Protein AF-A0A8T3E562-F1 (afdb_monomer_lite)

Organism: NCBI:txid1534307

pLDDT: mean 74.28, std 23.09, range [23.73, 96.94]

Secondary structure (DSSP, 8-state):
-B-TTSPBPP---SS-S-----SPPTT-EEEE--EEEETTEEEEEPPPEEEEPPPPPPPPPPPPP-----------------------SS-S------PPTT-EEEE--EEEE--SSSSPEEEEEPPPEEEE-------------------------------------HHHHHHHHHHHHHHHHHHHHHHHHHHH-

Sequence (197 aa):
MEDKNGRFVLVYRGPCHTHKVQRLTESTSYSFRIQALNEAGEGPLSDVYTFTTPRSPPAALKAPRIERLDEHTCESMMGNSEFKQIYRGSATSHQVSGLQPNSEYRFRVCAVRHCQTPPDLTGPYSATATLSSQRVSEATAAATATGGGALSGAGPKGAEPGWASRGLSDEMCATLIIILFAVLSILIAFVIHYFVM

Radius of gyration: 36.79 Å; chains: 1; bounding box: 79×53×104 Å

Foldseek 3Di:
DQDPVRDDDDPDDDDDPDDDDDPDDAQDKDKDWDWDADPVGIHDIDDIDIDHHHDDADEEDAEQDDDDDDDDDDDDDDDDPDDDDPDDDDDSDDDDPDDHAQDKDKDKDWDWADDPDDDIRTYDIHDIDIDGRDDPDDPDDDDDDDDDDDDDDDDDDDDDDDDDPDDPPPVNVVVVVVVVVVVVVVVVVVVVVVVVD

Structure (mmCIF, N/CA/C/O backbone):
data_AF-A0A8T3E562-F1
#
_entry.id   AF-A0A8T3E562-F1
#
loop_
_atom_site.group_PDB
_atom_site.id
_atom_site.type_symbol
_atom_site.label_atom_id
_atom_site.label_alt_id
_atom_site.label_comp_id
_atom_site.label_asym_id
_atom_site.label_entity_id
_atom_site.label_seq_id
_atom_site.pdbx_PDB_ins_code
_atom_site.Cartn_x
_atom_site.Cartn_y
_atom_site.Cartn_z
_atom_site.occupancy
_atom_site.B_iso_or_equiv
_atom_site.auth_seq_id
_atom_site.auth_comp_id
_atom_site.auth_asym_id
_atom_site.auth_atom_id
_atom_site.pdbx_PDB_model_num
ATOM 1 N N . MET A 1 1 ? 12.042 -4.478 -23.510 1.00 90.31 1 MET A N 1
ATOM 2 C CA . MET A 1 1 ? 11.328 -5.192 -22.435 1.00 90.31 1 MET A CA 1
ATOM 3 C C . MET A 1 1 ? 10.747 -6.449 -23.028 1.00 90.31 1 MET A C 1
ATOM 5 O O . MET A 1 1 ? 10.223 -6.373 -24.129 1.00 90.31 1 MET A O 1
ATOM 9 N N . GLU A 1 2 ? 10.909 -7.585 -22.375 1.00 92.25 2 GLU A N 1
ATOM 10 C CA . GLU A 1 2 ? 10.376 -8.854 -22.870 1.00 92.25 2 GLU A CA 1
ATOM 11 C C . GLU A 1 2 ? 8.843 -8.892 -22.765 1.00 92.25 2 GLU A C 1
ATOM 13 O O . GLU A 1 2 ? 8.269 -8.487 -21.750 1.00 92.25 2 GLU A O 1
ATOM 18 N N . ASP A 1 3 ? 8.182 -9.310 -23.842 1.00 89.44 3 ASP A N 1
ATOM 19 C CA . ASP A 1 3 ? 6.744 -9.545 -23.890 1.00 89.44 3 ASP A CA 1
ATOM 20 C C . ASP A 1 3 ? 6.396 -10.992 -23.499 1.00 89.44 3 ASP A C 1
ATOM 22 O O . ASP A 1 3 ? 7.254 -11.828 -23.225 1.00 89.44 3 ASP A O 1
ATOM 26 N N . LYS A 1 4 ? 5.100 -11.314 -23.484 1.00 85.12 4 LYS A N 1
ATOM 27 C CA . LYS A 1 4 ? 4.604 -12.652 -23.117 1.00 85.12 4 LYS A CA 1
ATOM 28 C C . LYS A 1 4 ? 5.058 -13.763 -24.074 1.00 85.12 4 LYS A C 1
ATOM 30 O O . LYS A 1 4 ? 4.936 -14.934 -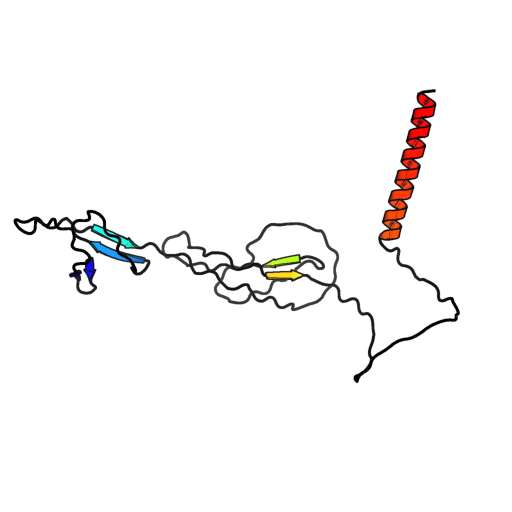23.731 1.00 85.12 4 LYS A O 1
ATOM 35 N N . ASN A 1 5 ? 5.542 -13.400 -25.258 1.00 88.88 5 ASN A N 1
ATOM 36 C CA . ASN A 1 5 ? 5.969 -14.318 -26.307 1.00 88.88 5 ASN A CA 1
ATOM 37 C C . ASN A 1 5 ? 7.500 -14.485 -26.315 1.00 88.88 5 ASN A C 1
ATOM 39 O O . ASN A 1 5 ? 8.042 -15.048 -27.268 1.00 88.88 5 ASN A O 1
ATOM 43 N N . GLY A 1 6 ? 8.197 -13.955 -25.303 1.00 86.69 6 GLY A N 1
ATOM 44 C CA . GLY A 1 6 ? 9.656 -13.970 -25.207 1.00 86.69 6 GLY A CA 1
ATOM 45 C C . GLY A 1 6 ? 10.349 -12.992 -26.160 1.00 86.69 6 GLY A C 1
ATOM 46 O O . GLY A 1 6 ? 11.552 -13.093 -26.405 1.00 86.69 6 GLY A O 1
ATOM 47 N N . ARG A 1 7 ? 9.608 -12.050 -26.760 1.00 92.81 7 ARG A N 1
ATOM 48 C CA . ARG A 1 7 ? 10.165 -11.061 -27.689 1.00 92.81 7 ARG A CA 1
ATOM 49 C C . ARG A 1 7 ? 10.469 -9.767 -26.954 1.00 92.81 7 ARG A C 1
ATOM 51 O O . ARG A 1 7 ? 9.642 -9.226 -26.228 1.00 92.81 7 ARG A O 1
ATOM 58 N N . PHE A 1 8 ? 11.649 -9.208 -27.195 1.00 93.94 8 PHE A N 1
ATOM 59 C CA . PHE A 1 8 ? 11.997 -7.895 -26.663 1.00 93.94 8 PHE A CA 1
ATOM 60 C C 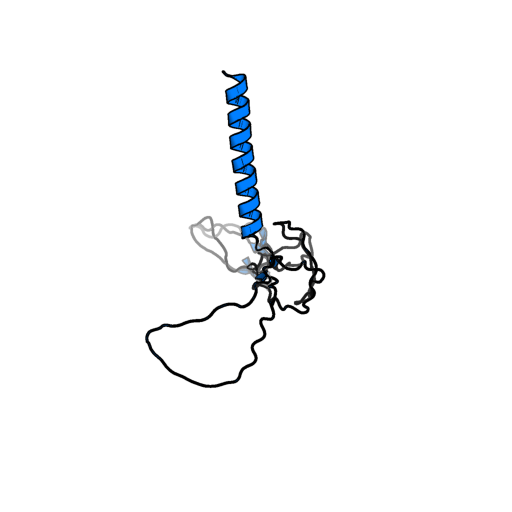. PHE A 1 8 ? 11.360 -6.781 -27.496 1.00 93.94 8 PHE A C 1
ATOM 62 O O . PHE A 1 8 ? 11.728 -6.576 -28.650 1.00 93.94 8 PHE A O 1
ATOM 69 N N . VAL A 1 9 ? 10.463 -6.014 -26.878 1.00 93.62 9 VAL A N 1
ATOM 70 C CA . VAL A 1 9 ? 9.869 -4.803 -27.455 1.00 93.62 9 VAL A CA 1
ATOM 71 C C . VAL A 1 9 ? 10.636 -3.544 -27.041 1.00 93.62 9 VAL A C 1
ATOM 73 O O . VAL A 1 9 ? 11.141 -3.442 -25.913 1.00 93.62 9 VAL A O 1
ATOM 76 N N . LEU A 1 10 ? 10.728 -2.575 -27.955 1.00 93.25 10 LEU A N 1
ATOM 77 C CA . LEU A 1 10 ? 11.325 -1.263 -27.701 1.00 93.25 10 LEU A CA 1
ATOM 78 C C . LEU A 1 10 ? 10.378 -0.431 -26.831 1.00 93.25 10 LEU A C 1
ATOM 80 O O . LEU A 1 10 ? 9.239 -0.184 -27.214 1.00 93.25 10 LEU A O 1
ATOM 84 N N . VAL A 1 11 ? 10.854 0.004 -25.664 1.00 94.00 11 VAL A N 1
ATOM 85 C CA . VAL A 1 11 ? 10.050 0.809 -24.721 1.00 94.00 11 VAL A CA 1
ATOM 86 C C . VAL A 1 11 ? 10.440 2.284 -24.758 1.00 94.00 11 VAL A C 1
ATOM 88 O O . VAL A 1 11 ? 9.610 3.150 -24.505 1.00 94.00 11 VAL A O 1
ATOM 91 N N . TYR A 1 12 ? 11.692 2.582 -25.098 1.00 94.94 12 TYR A N 1
ATOM 92 C CA . TYR A 1 12 ? 12.202 3.943 -25.161 1.00 94.94 12 TYR A CA 1
ATOM 93 C C . TYR A 1 12 ? 13.366 4.039 -26.148 1.00 94.94 12 TYR A C 1
ATOM 95 O O . TYR A 1 12 ? 14.215 3.149 -26.192 1.00 94.94 12 TYR A O 1
ATOM 103 N N . ARG A 1 13 ? 13.406 5.135 -26.914 1.00 93.44 13 ARG A N 1
ATOM 104 C CA . ARG A 1 13 ? 14.520 5.528 -27.783 1.00 93.44 13 ARG A CA 1
ATOM 105 C C . ARG A 1 13 ? 14.656 7.044 -27.722 1.00 93.44 13 ARG A C 1
ATOM 107 O O . ARG A 1 13 ? 13.693 7.755 -27.997 1.00 93.44 13 ARG A O 1
ATOM 114 N N . GLY A 1 14 ? 15.832 7.530 -27.350 1.00 93.12 14 GLY A N 1
ATOM 115 C CA . GLY A 1 14 ? 16.101 8.958 -27.223 1.00 93.12 14 GLY A CA 1
ATOM 116 C C . GLY A 1 14 ? 17.423 9.235 -26.506 1.00 93.12 14 GLY A C 1
ATOM 117 O O . GLY A 1 14 ? 18.077 8.294 -26.059 1.00 93.12 14 GLY A O 1
ATOM 118 N N . PRO A 1 15 ? 17.810 10.513 -26.371 1.00 92.44 15 PRO A N 1
ATOM 119 C CA . PRO A 1 15 ? 19.113 10.916 -25.838 1.00 92.44 15 PRO A CA 1
ATOM 120 C C . PRO A 1 15 ? 19.222 10.806 -24.307 1.00 92.44 15 PRO A C 1
ATOM 122 O O . PRO A 1 15 ? 20.316 10.898 -23.758 1.00 92.44 15 PRO A O 1
ATOM 125 N N . CYS A 1 16 ? 18.105 10.645 -23.588 1.00 92.44 16 CYS A N 1
ATOM 126 C CA . CYS A 1 16 ? 18.136 10.542 -22.129 1.00 92.44 16 CYS A CA 1
ATOM 127 C C . CYS A 1 16 ? 18.742 9.212 -21.664 1.00 92.44 16 CYS A C 1
ATOM 129 O O . CYS A 1 16 ? 18.326 8.144 -22.108 1.00 92.44 16 CYS A O 1
ATOM 131 N N . HIS A 1 17 ? 19.631 9.291 -20.675 1.00 91.19 17 HIS A N 1
ATOM 132 C CA . HIS A 1 17 ? 20.266 8.141 -20.020 1.00 91.19 17 HIS A CA 1
ATOM 133 C C . HIS A 1 17 ? 19.361 7.448 -18.987 1.00 91.19 17 HIS A C 1
ATOM 135 O O . HIS A 1 17 ? 19.690 6.376 -18.488 1.00 91.19 17 HIS A O 1
ATOM 141 N N . THR A 1 18 ? 18.206 8.046 -18.682 1.00 93.31 18 THR A N 1
ATOM 142 C CA . THR A 1 18 ? 17.237 7.535 -17.711 1.00 93.31 18 THR A CA 1
ATOM 143 C C . THR A 1 18 ? 15.842 7.567 -18.317 1.00 93.31 18 THR A C 1
ATOM 145 O O . THR A 1 18 ? 15.424 8.578 -18.884 1.00 93.31 18 THR A O 1
ATOM 148 N N . HIS A 1 19 ? 15.094 6.476 -18.154 1.00 93.56 19 HIS A N 1
ATOM 149 C CA . HIS A 1 19 ? 13.701 6.379 -18.576 1.00 93.56 19 HIS A CA 1
ATOM 150 C C . HIS A 1 19 ? 12.865 5.644 -17.522 1.00 93.56 19 HIS A C 1
ATOM 152 O O . HIS A 1 19 ? 13.249 4.579 -17.043 1.00 93.56 19 HIS A O 1
ATOM 158 N N . LYS A 1 20 ? 11.700 6.204 -17.171 1.00 94.44 20 LYS A N 1
ATOM 159 C CA . LYS A 1 20 ? 10.780 5.621 -16.186 1.00 94.44 20 LYS A CA 1
ATOM 160 C C . LYS A 1 20 ? 9.638 4.891 -16.888 1.00 94.44 20 LYS A C 1
ATOM 162 O O . LYS A 1 20 ? 8.708 5.525 -17.381 1.00 94.44 20 LYS A O 1
ATOM 167 N N . VAL A 1 21 ? 9.669 3.562 -16.846 1.00 92.44 21 VAL A N 1
ATOM 168 C CA . VAL A 1 21 ? 8.558 2.719 -17.306 1.00 92.44 21 VAL A CA 1
ATOM 169 C C . VAL A 1 21 ? 7.458 2.707 -16.240 1.00 92.44 21 VAL A C 1
ATOM 171 O O . VAL A 1 21 ? 7.727 2.498 -15.058 1.00 92.44 21 VAL A O 1
ATOM 174 N N . GLN A 1 22 ? 6.214 2.969 -16.639 1.00 92.00 22 GLN A N 1
ATOM 175 C CA . GLN A 1 22 ? 5.051 3.030 -15.747 1.00 92.00 22 GLN A CA 1
ATOM 176 C C . GLN A 1 22 ? 3.992 2.004 -16.157 1.00 92.00 22 GLN A C 1
ATOM 178 O O . GLN A 1 22 ? 4.094 1.389 -17.216 1.00 92.00 22 GLN A O 1
ATOM 183 N N . ARG A 1 23 ? 2.942 1.863 -15.333 1.00 89.44 23 ARG A N 1
ATOM 184 C CA . ARG A 1 23 ? 1.810 0.941 -15.565 1.00 89.44 23 ARG A CA 1
ATOM 185 C C . ARG A 1 23 ? 2.239 -0.527 -15.684 1.00 89.44 23 ARG A C 1
ATOM 187 O O . ARG A 1 23 ? 1.633 -1.305 -16.412 1.00 89.44 23 ARG A O 1
ATOM 194 N N . LEU A 1 24 ? 3.295 -0.890 -14.964 1.00 91.00 24 LEU A N 1
ATOM 195 C CA . LEU A 1 24 ? 3.700 -2.277 -14.797 1.00 91.00 24 LEU A CA 1
ATOM 196 C C . LEU A 1 24 ? 2.729 -2.985 -13.849 1.00 91.00 24 LEU A C 1
ATOM 198 O O . LEU A 1 24 ? 2.181 -2.375 -12.931 1.00 91.00 24 LEU A O 1
ATOM 202 N N . THR A 1 25 ? 2.522 -4.275 -14.078 1.00 89.75 25 THR A N 1
ATOM 203 C CA . THR A 1 25 ? 1.722 -5.121 -13.190 1.00 89.75 25 THR A CA 1
ATOM 204 C C . THR A 1 25 ? 2.532 -5.418 -11.933 1.00 89.75 25 THR A C 1
ATOM 206 O O . THR A 1 25 ? 3.744 -5.618 -12.016 1.00 89.75 25 THR A O 1
ATOM 209 N N . GLU A 1 26 ? 1.890 -5.409 -10.765 1.00 89.38 26 GLU A N 1
ATOM 210 C CA . GLU A 1 26 ? 2.538 -5.779 -9.502 1.00 89.38 26 GLU A CA 1
ATOM 211 C C . GLU A 1 26 ? 2.972 -7.252 -9.501 1.00 89.38 26 GLU A C 1
ATOM 213 O O . GLU A 1 26 ? 2.423 -8.071 -10.240 1.00 89.38 26 GLU A O 1
ATOM 218 N N . SER A 1 27 ? 3.956 -7.606 -8.669 1.00 87.12 27 SER A N 1
ATOM 219 C CA . SER A 1 27 ? 4.426 -8.991 -8.513 1.00 87.12 27 SER A CA 1
ATOM 220 C C . SER A 1 27 ? 4.803 -9.688 -9.832 1.00 87.12 27 SER A C 1
ATOM 222 O O . SER A 1 27 ? 4.639 -10.903 -9.954 1.00 87.12 27 SER A O 1
ATOM 224 N N . THR A 1 28 ? 5.279 -8.931 -10.821 1.00 89.50 28 THR A N 1
ATOM 225 C CA . THR A 1 28 ? 5.583 -9.429 -12.167 1.00 89.50 28 THR A CA 1
ATOM 226 C C . THR A 1 28 ? 7.051 -9.175 -12.483 1.00 89.50 28 THR A C 1
ATOM 228 O O . THR A 1 28 ? 7.559 -8.071 -12.278 1.00 89.50 28 THR A O 1
ATOM 231 N N . SER A 1 29 ? 7.740 -10.210 -12.961 1.00 91.94 29 SER A N 1
ATOM 232 C CA . SER A 1 29 ? 9.125 -10.111 -13.419 1.00 91.94 29 SER A CA 1
ATOM 233 C C . SER A 1 29 ? 9.179 -9.582 -14.845 1.00 91.94 29 SER A C 1
ATOM 235 O O . SER A 1 29 ? 8.443 -10.043 -15.714 1.00 91.94 29 SER A O 1
ATOM 237 N N . TYR A 1 30 ? 10.064 -8.621 -15.074 1.00 94.06 30 TYR A N 1
ATOM 238 C CA . TYR A 1 30 ? 10.270 -7.976 -16.359 1.00 94.06 30 TYR A CA 1
ATOM 239 C C . TYR A 1 30 ? 11.747 -7.963 -16.709 1.00 94.06 30 TYR A C 1
ATOM 241 O O . TYR A 1 30 ? 12.579 -7.550 -15.900 1.00 94.06 30 TYR A O 1
ATOM 249 N N . SER A 1 31 ? 12.047 -8.366 -17.936 1.00 95.38 31 SER A N 1
ATOM 250 C CA . SER A 1 31 ? 13.410 -8.477 -18.435 1.00 95.38 31 SER A CA 1
ATOM 251 C C . SER A 1 31 ? 13.724 -7.351 -19.417 1.00 95.38 31 SER A C 1
ATOM 253 O O . SER A 1 31 ? 12.942 -7.018 -20.320 1.00 95.38 31 SER A O 1
ATOM 255 N N . PHE A 1 32 ? 14.878 -6.725 -19.218 1.00 95.50 32 PHE A N 1
ATOM 256 C CA . PHE A 1 32 ? 15.332 -5.544 -19.937 1.00 95.50 32 PHE A CA 1
ATOM 257 C C . PHE A 1 32 ? 16.730 -5.766 -20.489 1.00 95.50 32 PHE A C 1
ATOM 259 O O . PHE A 1 32 ? 17.569 -6.411 -19.875 1.00 95.50 32 PHE A O 1
ATOM 266 N N . ARG A 1 33 ? 16.969 -5.169 -21.650 1.00 95.25 33 ARG A N 1
ATOM 267 C CA . ARG A 1 33 ? 18.279 -5.036 -22.275 1.00 95.25 33 ARG A CA 1
ATOM 268 C C . ARG A 1 33 ? 18.354 -3.646 -22.885 1.00 95.25 33 ARG A C 1
ATOM 270 O O . ARG A 1 33 ? 17.320 -3.110 -23.303 1.00 95.25 33 ARG A O 1
ATOM 277 N N . ILE A 1 34 ? 19.543 -3.071 -22.905 1.00 94.81 34 ILE A N 1
ATOM 278 C CA . ILE A 1 34 ? 19.801 -1.715 -23.385 1.00 94.81 34 ILE A CA 1
ATOM 279 C C . I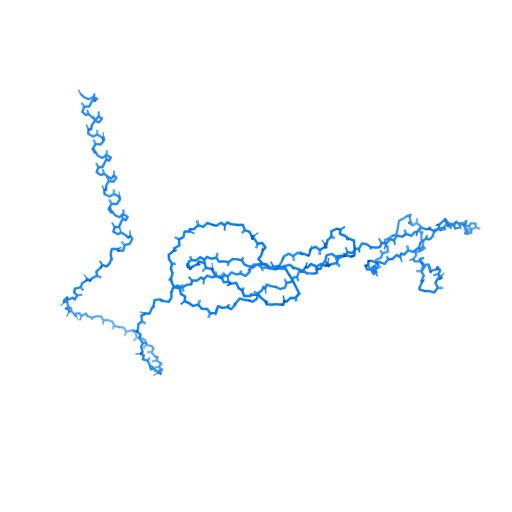LE A 1 34 ? 20.836 -1.804 -24.504 1.00 94.81 34 ILE A C 1
ATOM 281 O O . ILE A 1 34 ? 21.680 -2.693 -24.514 1.00 94.81 34 ILE A O 1
ATOM 285 N N . GLN A 1 35 ? 20.748 -0.896 -25.463 1.00 94.12 35 GLN A N 1
ATOM 286 C CA . GLN A 1 35 ? 21.676 -0.780 -26.577 1.00 94.12 35 GLN A CA 1
ATOM 287 C C . GLN A 1 35 ? 21.990 0.695 -26.777 1.00 94.12 35 GLN A C 1
ATOM 289 O O . GLN A 1 35 ? 21.085 1.531 -26.736 1.00 94.12 35 GLN A O 1
ATOM 294 N N . ALA A 1 36 ? 23.267 1.012 -26.974 1.00 94.50 36 ALA A N 1
ATOM 295 C CA . ALA A 1 36 ? 23.688 2.359 -27.330 1.00 94.50 36 ALA A CA 1
ATOM 296 C C . ALA A 1 36 ? 23.443 2.610 -28.825 1.00 94.50 36 ALA A C 1
ATOM 298 O O . ALA A 1 36 ? 23.627 1.713 -29.645 1.00 94.50 36 ALA A O 1
ATOM 299 N N . LEU A 1 37 ? 23.058 3.833 -29.177 1.00 92.69 37 LEU A N 1
ATOM 300 C CA . LEU A 1 37 ? 22.879 4.273 -30.558 1.00 92.69 37 LEU A CA 1
ATOM 301 C C . LEU A 1 37 ? 23.704 5.540 -30.783 1.00 92.69 37 LEU A C 1
ATOM 303 O O . LEU A 1 37 ? 23.580 6.489 -30.008 1.00 92.69 37 LEU A O 1
ATOM 307 N N . ASN A 1 38 ? 24.505 5.567 -31.844 1.00 92.81 38 ASN A N 1
ATOM 308 C CA . ASN A 1 38 ? 25.218 6.757 -32.307 1.00 92.81 38 ASN A CA 1
ATOM 309 C C . ASN A 1 38 ? 24.964 6.988 -33.810 1.00 92.81 38 ASN A C 1
ATOM 311 O O . ASN A 1 38 ? 24.203 6.256 -34.440 1.00 92.81 38 ASN A O 1
ATOM 315 N N . GLU A 1 39 ? 25.588 8.015 -34.394 1.00 92.56 39 GLU A N 1
ATOM 316 C CA . GLU A 1 39 ? 25.455 8.315 -35.831 1.00 92.56 39 GLU A CA 1
ATOM 317 C C . GLU A 1 39 ? 25.993 7.194 -36.734 1.00 92.56 39 GLU A C 1
ATOM 319 O O . GLU A 1 39 ? 25.532 7.037 -37.861 1.00 92.56 39 GLU A O 1
ATOM 324 N N . ALA A 1 40 ? 26.934 6.388 -36.232 1.00 91.81 40 ALA A N 1
ATOM 325 C CA . ALA A 1 40 ? 27.494 5.247 -36.951 1.00 91.81 40 ALA A CA 1
ATOM 326 C C . ALA A 1 40 ? 26.593 3.997 -36.903 1.00 91.81 40 ALA A C 1
ATOM 328 O O . ALA A 1 40 ? 26.838 3.045 -37.643 1.00 91.81 40 ALA A O 1
ATOM 329 N N . GLY A 1 41 ? 25.555 3.988 -36.059 1.00 91.94 41 GLY A N 1
ATOM 330 C CA . GLY A 1 41 ? 24.582 2.907 -35.960 1.00 91.94 41 GLY A CA 1
ATOM 331 C C . GLY A 1 41 ? 24.326 2.437 -34.530 1.00 91.94 41 GLY A C 1
ATOM 332 O O . GLY A 1 41 ? 24.471 3.174 -33.553 1.00 91.94 41 GLY A O 1
ATOM 333 N N . GLU A 1 42 ? 23.877 1.190 -34.413 1.00 94.69 42 GLU A N 1
ATOM 334 C CA . GLU A 1 42 ? 23.529 0.583 -33.132 1.00 94.69 42 GLU A CA 1
ATOM 335 C C . GLU A 1 42 ? 24.709 -0.237 -32.582 1.00 94.69 42 GLU A C 1
ATOM 337 O O . GLU A 1 42 ? 25.311 -1.040 -33.292 1.00 94.69 42 GLU A O 1
ATOM 342 N N . GLY A 1 43 ? 25.046 -0.035 -31.308 1.00 94.94 43 GLY A N 1
ATOM 343 C CA . GLY A 1 43 ? 26.070 -0.805 -30.603 1.00 94.94 43 GLY A CA 1
ATOM 344 C C . GLY A 1 43 ? 25.591 -2.206 -30.198 1.00 94.94 43 GLY A C 1
ATOM 345 O O . GLY A 1 43 ? 24.468 -2.598 -30.510 1.00 94.94 43 GLY A O 1
ATOM 346 N N . PRO A 1 44 ? 26.408 -2.983 -29.472 1.00 95.50 44 PRO A N 1
ATOM 347 C CA . PRO A 1 44 ? 25.973 -4.264 -28.926 1.00 95.50 44 PRO A CA 1
ATOM 348 C C . PRO A 1 44 ? 24.873 -4.090 -27.865 1.00 95.50 44 PRO A C 1
ATOM 350 O O . PRO A 1 44 ? 24.778 -3.058 -27.194 1.00 95.50 44 PRO A O 1
ATOM 353 N N . LEU A 1 45 ? 24.045 -5.125 -27.710 1.00 94.75 45 LEU A N 1
ATOM 354 C CA . LEU A 1 45 ? 23.076 -5.220 -26.618 1.00 94.75 45 LEU A CA 1
ATOM 355 C C . LEU A 1 45 ? 23.789 -5.542 -25.301 1.00 94.75 45 LEU A C 1
ATOM 357 O O . LEU A 1 45 ? 24.739 -6.321 -25.280 1.00 94.75 45 LEU A O 1
ATOM 361 N N . SER A 1 46 ? 23.289 -4.978 -24.206 1.00 96.12 46 SER A N 1
ATOM 362 C CA . SER A 1 46 ? 23.678 -5.365 -22.852 1.00 96.12 46 SER A CA 1
ATOM 363 C C . SER A 1 46 ? 23.191 -6.773 -22.506 1.00 96.12 46 SER A C 1
ATOM 365 O O . SER A 1 46 ? 22.277 -7.307 -23.145 1.00 96.12 46 SER A O 1
ATOM 367 N N . ASP A 1 47 ? 23.700 -7.298 -21.392 1.00 96.12 47 ASP A N 1
ATOM 368 C CA . ASP A 1 47 ? 23.097 -8.444 -20.717 1.00 96.12 47 ASP A CA 1
ATOM 369 C C . ASP A 1 47 ? 21.631 -8.178 -20.350 1.00 96.12 47 ASP A C 1
ATOM 371 O O . ASP A 1 47 ? 21.172 -7.029 -20.248 1.00 96.12 47 ASP A O 1
ATOM 375 N N . VAL A 1 48 ? 20.886 -9.270 -20.168 1.00 95.94 48 VAL A N 1
ATOM 376 C CA . VAL A 1 48 ? 19.483 -9.222 -19.763 1.00 95.94 48 VAL A CA 1
ATOM 377 C C . VAL A 1 48 ? 19.402 -9.038 -18.252 1.00 95.94 48 VAL A C 1
ATOM 379 O O . VAL A 1 48 ? 19.805 -9.906 -17.481 1.00 95.94 48 VAL A O 1
ATOM 382 N N . TYR A 1 49 ? 18.808 -7.927 -17.831 1.00 95.44 49 TYR A N 1
ATOM 383 C CA . TYR A 1 49 ? 18.512 -7.643 -16.434 1.00 95.44 49 TYR A CA 1
ATOM 384 C C . TYR A 1 49 ? 17.037 -7.887 -16.150 1.00 95.44 49 TYR A C 1
ATOM 386 O O . TYR A 1 49 ? 16.168 -7.315 -16.811 1.00 95.44 49 TYR A O 1
ATOM 394 N N . THR A 1 50 ? 16.753 -8.707 -15.143 1.00 94.88 50 THR A N 1
ATOM 395 C CA . THR A 1 50 ? 15.384 -9.025 -14.728 1.00 94.88 50 THR A CA 1
ATOM 396 C C . THR A 1 50 ? 15.065 -8.339 -13.410 1.00 94.88 50 THR A C 1
ATOM 398 O O . THR A 1 50 ? 15.768 -8.523 -12.419 1.00 94.88 50 THR A O 1
ATOM 401 N N . PHE A 1 51 ? 13.980 -7.570 -13.397 1.00 93.06 51 PHE A N 1
ATOM 402 C CA . PHE A 1 51 ? 13.472 -6.891 -12.211 1.00 93.06 51 PHE A CA 1
ATOM 403 C C . PHE A 1 51 ? 12.046 -7.341 -11.933 1.00 93.06 51 PHE A C 1
ATOM 405 O O . PHE A 1 51 ? 11.208 -7.368 -12.834 1.00 93.06 51 PHE A O 1
ATOM 412 N N . THR A 1 52 ? 11.753 -7.649 -10.676 1.00 91.31 52 THR A N 1
ATOM 413 C CA . THR A 1 52 ? 10.400 -7.990 -10.235 1.00 91.31 52 THR A CA 1
ATOM 414 C C . THR A 1 52 ? 9.767 -6.786 -9.562 1.00 91.31 52 THR A C 1
ATOM 416 O O . THR A 1 52 ? 10.330 -6.218 -8.625 1.00 91.31 52 THR A O 1
ATOM 419 N N . THR A 1 53 ? 8.590 -6.382 -10.035 1.00 91.81 53 THR A N 1
ATOM 420 C CA . THR A 1 53 ? 7.838 -5.298 -9.398 1.00 91.81 53 THR A CA 1
ATOM 421 C C . THR A 1 53 ? 7.378 -5.708 -7.996 1.00 91.81 53 THR A C 1
ATOM 423 O O . THR A 1 53 ? 6.929 -6.842 -7.795 1.00 91.81 53 THR A O 1
ATOM 426 N N . PRO A 1 54 ? 7.454 -4.801 -7.004 1.00 86.50 54 PRO A N 1
ATOM 427 C CA . PRO A 1 54 ? 7.003 -5.107 -5.654 1.00 86.50 54 PRO A CA 1
ATOM 428 C C . PRO A 1 54 ? 5.485 -5.321 -5.612 1.00 86.50 54 PRO A C 1
ATOM 430 O O . PRO A 1 54 ? 4.740 -4.870 -6.487 1.00 86.50 54 PRO A O 1
ATOM 433 N N . ARG A 1 55 ? 5.022 -6.006 -4.564 1.00 84.69 55 ARG A N 1
ATOM 434 C CA . ARG A 1 55 ? 3.598 -6.082 -4.219 1.00 84.69 55 ARG A CA 1
ATOM 435 C C . ARG A 1 55 ? 3.166 -4.781 -3.549 1.00 84.69 55 ARG A C 1
ATOM 437 O O . ARG A 1 55 ? 3.897 -4.258 -2.708 1.00 84.69 55 ARG A O 1
ATOM 444 N N . SER A 1 56 ? 1.982 -4.282 -3.892 1.00 81.44 56 SER A N 1
ATOM 445 C CA . SER A 1 56 ? 1.399 -3.133 -3.200 1.00 81.44 56 SER A CA 1
ATOM 446 C C . SER A 1 56 ? 0.567 -3.579 -1.984 1.00 81.44 56 SER A C 1
ATOM 448 O O . SER A 1 56 ? -0.077 -4.642 -2.031 1.00 81.44 56 SER A O 1
ATOM 450 N N . PRO A 1 57 ? 0.567 -2.810 -0.875 1.00 80.50 57 PRO A N 1
ATOM 451 C CA . PRO A 1 57 ? -0.389 -3.026 0.203 1.00 80.50 57 PRO A CA 1
ATOM 452 C C . PRO A 1 57 ? -1.828 -2.932 -0.328 1.00 80.50 57 PRO A C 1
ATOM 454 O O . PRO A 1 57 ? -2.089 -2.133 -1.232 1.00 80.50 57 PRO A O 1
ATOM 457 N N . PRO A 1 58 ? -2.777 -3.714 0.216 1.00 83.31 58 PRO A N 1
ATOM 458 C CA . PRO A 1 58 ? -4.193 -3.555 -0.099 1.00 83.31 58 PRO A CA 1
ATOM 459 C C . PRO A 1 58 ? -4.676 -2.113 0.061 1.00 83.31 58 PRO A C 1
ATOM 461 O O . PRO A 1 58 ? -4.175 -1.374 0.907 1.00 83.31 58 PRO A O 1
ATOM 464 N N . ALA A 1 59 ? -5.694 -1.731 -0.709 1.00 82.94 59 ALA A N 1
ATOM 465 C CA . ALA A 1 59 ? -6.351 -0.440 -0.544 1.00 82.94 59 ALA A CA 1
ATOM 466 C C . ALA A 1 59 ? -7.033 -0.316 0.833 1.00 82.94 59 ALA A C 1
ATOM 468 O O . ALA A 1 59 ? -7.404 -1.315 1.456 1.00 82.94 59 ALA A O 1
ATOM 469 N N . ALA A 1 60 ? -7.229 0.926 1.285 1.00 80.69 60 ALA A N 1
ATOM 470 C CA . ALA A 1 60 ? -7.954 1.215 2.518 1.00 80.69 60 ALA A CA 1
ATOM 471 C C . ALA A 1 60 ? -9.387 0.670 2.449 1.00 80.69 60 ALA A C 1
ATOM 473 O O . ALA A 1 60 ? -10.105 0.888 1.470 1.00 80.69 60 ALA A O 1
ATOM 474 N N . LEU A 1 61 ? -9.814 -0.003 3.515 1.00 82.38 61 LEU A N 1
ATOM 475 C CA . LEU A 1 61 ? -11.202 -0.423 3.668 1.00 82.38 61 LEU A CA 1
ATOM 476 C C . LEU A 1 61 ? -12.077 0.759 4.107 1.00 82.38 61 LEU A C 1
ATOM 478 O O . LEU A 1 61 ? -11.609 1.714 4.732 1.00 82.38 61 LEU A O 1
ATOM 482 N N . LYS A 1 62 ? -13.378 0.678 3.808 1.00 83.69 62 LYS A N 1
ATOM 483 C CA . LYS A 1 62 ? -14.374 1.594 4.381 1.00 83.69 62 LYS A CA 1
ATOM 484 C C . LYS A 1 62 ? -14.481 1.365 5.892 1.00 83.69 62 LYS A C 1
ATOM 486 O O . LYS A 1 62 ? -14.171 0.278 6.375 1.00 83.69 62 LYS A O 1
ATOM 491 N N . ALA A 1 63 ? -14.931 2.388 6.621 1.00 78.50 63 ALA A N 1
ATOM 492 C CA . ALA A 1 63 ? -15.204 2.254 8.049 1.00 78.50 63 ALA A CA 1
ATOM 493 C C . ALA A 1 63 ? -16.178 1.084 8.299 1.00 78.50 63 ALA A C 1
ATOM 495 O O . ALA A 1 63 ? -17.123 0.912 7.517 1.00 78.50 63 ALA A O 1
ATOM 496 N N . PRO A 1 64 ? -15.954 0.274 9.347 1.00 81.44 64 PRO A N 1
ATOM 497 C CA . PRO A 1 64 ? -16.847 -0.828 9.666 1.00 81.44 64 PRO A CA 1
ATOM 498 C C . PRO A 1 64 ? -18.224 -0.286 10.065 1.00 81.44 64 PRO A C 1
ATOM 500 O O . PRO A 1 64 ? -18.333 0.763 10.701 1.00 81.44 64 PRO A O 1
ATOM 503 N N . ARG A 1 65 ? -19.282 -1.010 9.691 1.00 81.62 65 ARG A N 1
ATOM 504 C CA . ARG A 1 65 ? -20.632 -0.751 10.205 1.00 81.62 65 ARG A CA 1
ATOM 505 C C . ARG A 1 65 ? -20.748 -1.380 11.586 1.00 81.62 65 ARG A C 1
ATOM 507 O O . ARG A 1 65 ? -20.325 -2.519 11.765 1.00 81.62 65 ARG A O 1
ATOM 514 N N . ILE A 1 66 ? -21.293 -0.633 12.539 1.00 79.44 66 ILE A N 1
ATOM 515 C CA . ILE A 1 66 ? -21.462 -1.086 13.918 1.00 79.44 66 ILE A CA 1
ATOM 516 C C . ILE A 1 66 ? -22.958 -1.155 14.212 1.00 79.44 66 ILE A C 1
ATOM 518 O O . ILE A 1 66 ? -23.652 -0.148 14.102 1.00 79.44 66 ILE A O 1
ATOM 522 N N . GLU A 1 67 ? -23.430 -2.338 14.594 1.00 75.94 67 GLU A N 1
ATOM 523 C CA . GLU A 1 67 ? -24.802 -2.594 15.034 1.00 75.94 67 GLU A CA 1
ATOM 524 C C . GLU A 1 67 ? -24.760 -3.124 16.474 1.00 75.94 67 GLU A C 1
ATOM 526 O O . GLU A 1 67 ? -23.904 -3.944 16.818 1.00 75.94 67 GLU A O 1
ATOM 531 N N . ARG A 1 68 ? -25.636 -2.607 17.342 1.00 69.69 68 ARG A N 1
ATOM 532 C CA . ARG A 1 68 ? -25.713 -2.996 18.760 1.00 69.69 68 ARG A CA 1
ATOM 533 C C . ARG A 1 68 ? -26.719 -4.130 18.904 1.00 69.69 68 ARG A C 1
ATOM 535 O O . ARG A 1 68 ? -27.838 -3.971 18.433 1.00 69.69 68 ARG A O 1
ATOM 542 N N . LEU A 1 69 ? -26.321 -5.231 19.548 1.00 63.94 69 LEU A N 1
ATOM 543 C CA . LEU A 1 69 ? -27.179 -6.413 19.672 1.00 63.94 69 LEU A CA 1
ATOM 544 C C . LEU A 1 69 ? -27.870 -6.556 21.039 1.00 63.94 69 LEU A C 1
ATOM 546 O O . LEU A 1 69 ? -28.981 -7.051 21.035 1.00 63.94 69 LEU A O 1
ATOM 550 N N . ASP A 1 70 ? -27.308 -6.071 22.161 1.00 57.44 70 ASP A N 1
ATOM 551 C CA . ASP A 1 70 ? -27.931 -6.224 23.495 1.00 57.44 70 ASP A CA 1
ATOM 552 C C . ASP A 1 70 ? -27.607 -5.076 24.481 1.00 57.44 70 ASP A C 1
ATOM 554 O O . ASP A 1 70 ? -26.524 -4.479 24.443 1.00 57.44 70 ASP A O 1
ATOM 558 N N . GLU A 1 71 ? -28.556 -4.785 25.381 1.00 53.59 71 GLU A N 1
ATOM 559 C CA . GLU A 1 71 ? -28.529 -3.741 26.422 1.00 53.59 71 GLU A CA 1
ATOM 560 C C . GLU A 1 71 ? -28.565 -4.368 27.825 1.00 53.59 71 GLU A C 1
ATOM 562 O O . GLU A 1 71 ? -29.638 -4.640 28.357 1.00 53.59 71 GLU A O 1
ATOM 567 N N . HIS A 1 72 ? -27.410 -4.568 28.468 1.00 46.09 72 HIS A N 1
ATOM 568 C CA . HIS A 1 72 ? -27.365 -4.953 29.885 1.00 46.09 72 HIS A CA 1
ATOM 569 C C . HIS A 1 72 ? -26.351 -4.107 30.674 1.00 46.09 72 HIS A C 1
ATOM 571 O O . HIS A 1 72 ? -25.190 -3.949 30.296 1.00 46.09 72 HIS A O 1
ATOM 577 N N . THR A 1 73 ? -26.851 -3.522 31.762 1.00 37.25 73 THR A N 1
ATOM 578 C CA . THR A 1 73 ? -26.247 -2.541 32.677 1.00 37.25 73 THR A CA 1
ATOM 579 C C . THR A 1 73 ? -25.326 -3.216 33.693 1.00 37.25 73 THR A C 1
ATOM 581 O O . THR A 1 73 ? -25.787 -4.124 34.368 1.00 37.25 73 THR A O 1
ATOM 584 N N . CYS A 1 74 ? -24.084 -2.745 33.864 1.00 28.08 74 CYS A N 1
ATOM 585 C CA . CYS A 1 74 ? -23.205 -3.009 35.024 1.00 28.08 74 CYS A CA 1
ATOM 586 C C . CYS A 1 74 ? -22.057 -1.976 35.084 1.00 28.08 74 CYS A C 1
ATOM 588 O O . CYS A 1 74 ? -21.722 -1.369 34.082 1.00 28.08 74 CYS A O 1
ATOM 590 N N . GLU A 1 75 ? -21.483 -1.715 36.253 1.00 34.66 75 GLU A N 1
ATOM 591 C CA . GLU A 1 75 ? -20.647 -0.534 36.540 1.00 34.66 75 GLU A CA 1
ATOM 592 C C . GLU A 1 75 ? -19.201 -0.608 35.997 1.00 34.66 75 GLU A C 1
ATOM 594 O O . GLU A 1 75 ? -18.659 -1.685 35.766 1.00 34.66 75 GLU A O 1
ATOM 599 N N . SER A 1 76 ? -18.592 0.565 35.764 1.00 30.59 76 SER A N 1
ATOM 600 C CA . SER A 1 76 ? -17.406 0.767 34.912 1.00 30.59 76 SER A CA 1
ATOM 601 C C . SER A 1 76 ? -16.144 1.160 35.691 1.00 30.59 76 SER A C 1
ATOM 603 O O . SER A 1 76 ? -16.204 1.946 36.636 1.00 30.59 76 SER A O 1
ATOM 605 N N . MET A 1 77 ? -14.987 0.692 35.207 1.00 33.84 77 MET A N 1
ATOM 606 C CA . MET A 1 77 ? -13.678 1.296 35.457 1.00 33.84 77 MET A CA 1
ATOM 607 C C . MET A 1 77 ? -13.038 1.686 34.117 1.00 33.84 77 MET A C 1
ATOM 609 O O . MET A 1 77 ? -12.914 0.878 33.198 1.00 33.84 77 MET A O 1
ATOM 613 N N . MET A 1 78 ? -12.664 2.960 34.021 1.00 45.62 78 MET A N 1
ATOM 614 C CA . MET A 1 78 ? -12.164 3.638 32.827 1.00 45.62 78 MET A CA 1
ATOM 615 C C . MET A 1 78 ? -10.715 3.249 32.506 1.00 45.62 78 MET A C 1
ATOM 617 O O . MET A 1 78 ? -9.859 3.290 33.386 1.00 45.62 78 MET A O 1
ATOM 621 N N . GLY A 1 79 ? -10.411 2.977 31.231 1.00 44.53 79 GLY A N 1
ATOM 622 C CA . GLY A 1 79 ? -9.032 3.060 30.741 1.00 44.53 79 GLY A CA 1
ATOM 623 C C . GLY A 1 79 ? -8.683 2.157 29.562 1.00 44.53 79 GLY A C 1
ATOM 624 O O . GLY A 1 79 ? -8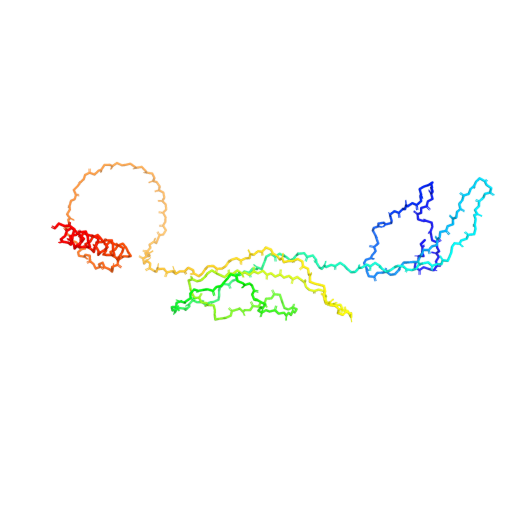.509 0.957 29.733 1.00 44.53 79 GLY A O 1
ATOM 625 N N . ASN A 1 80 ? -8.478 2.751 28.385 1.00 52.31 80 ASN A N 1
ATOM 626 C CA . ASN A 1 80 ? -7.182 2.828 27.691 1.00 52.31 80 ASN A CA 1
ATOM 627 C C . ASN A 1 80 ? -7.364 3.377 26.258 1.00 52.31 80 ASN A C 1
ATOM 629 O O . ASN A 1 80 ? -8.400 3.203 25.624 1.00 52.31 80 ASN A O 1
ATOM 633 N N . SER A 1 81 ? -6.349 4.087 25.758 1.00 62.59 81 SER A N 1
ATOM 634 C CA . SER A 1 81 ? -6.341 4.735 24.433 1.00 62.59 81 SER A CA 1
ATOM 635 C C . SER A 1 81 ? -5.698 3.865 23.340 1.00 62.59 81 SER A C 1
ATOM 637 O O . SER A 1 81 ? -5.298 4.383 22.296 1.00 62.59 81 SER A O 1
ATOM 639 N N . GLU A 1 82 ? -5.538 2.559 23.575 1.00 75.12 82 GLU A N 1
ATOM 640 C CA . GLU A 1 82 ? -4.766 1.662 22.709 1.00 75.12 82 GLU A CA 1
ATOM 641 C C . GLU A 1 82 ? -5.670 0.728 21.887 1.00 75.12 82 GLU A C 1
ATOM 643 O O . GLU A 1 82 ? -6.591 0.098 22.404 1.00 75.12 82 GLU A O 1
ATOM 648 N N . PHE A 1 83 ? -5.403 0.612 20.581 1.00 77.69 83 PHE A N 1
ATOM 649 C CA . PHE A 1 83 ? -6.123 -0.323 19.712 1.00 77.69 83 PHE A CA 1
ATOM 650 C C . PHE A 1 83 ? -5.567 -1.741 19.868 1.00 77.69 83 PHE A C 1
ATOM 652 O O . PHE A 1 83 ? -4.429 -2.007 19.484 1.00 77.69 83 PHE A O 1
ATOM 659 N N . LYS A 1 84 ? -6.403 -2.675 20.325 1.00 82.50 84 LYS A N 1
ATOM 660 C CA . LYS A 1 84 ? -6.081 -4.106 20.379 1.00 82.50 84 LYS A CA 1
ATOM 661 C C . LYS A 1 84 ? -6.663 -4.846 19.173 1.00 82.50 84 LYS A C 1
ATOM 663 O O . LYS A 1 84 ? -7.819 -4.638 18.810 1.00 82.50 84 LYS A O 1
ATOM 668 N N . GLN A 1 85 ? -5.889 -5.749 18.568 1.00 83.69 85 GLN A N 1
ATOM 669 C CA . GLN A 1 85 ? -6.416 -6.651 17.541 1.00 83.69 85 GLN A CA 1
ATOM 670 C C . GLN A 1 85 ? -7.370 -7.662 18.189 1.00 83.69 85 GLN A C 1
ATOM 672 O O . GLN A 1 85 ? -6.945 -8.496 18.986 1.00 83.69 85 GLN A O 1
ATOM 677 N N . ILE A 1 86 ? -8.650 -7.588 17.827 1.00 82.19 86 ILE A N 1
ATOM 678 C CA . ILE A 1 86 ? -9.703 -8.482 18.338 1.00 82.19 86 ILE A CA 1
ATOM 679 C C . ILE A 1 86 ? -10.124 -9.557 17.328 1.00 82.19 86 ILE A C 1
ATOM 681 O O . ILE A 1 86 ? -10.664 -10.583 17.718 1.00 82.19 86 ILE A O 1
ATOM 685 N N . TYR A 1 87 ? -9.848 -9.349 16.036 1.00 85.50 87 TYR A N 1
ATOM 686 C CA . TYR A 1 87 ? -10.233 -10.267 14.967 1.00 85.50 87 TYR A CA 1
ATOM 687 C C . TYR A 1 87 ? -9.202 -10.275 13.833 1.00 85.50 87 TYR A C 1
ATOM 689 O O . TYR A 1 87 ? -8.703 -9.224 13.429 1.00 85.50 87 TYR A O 1
ATOM 697 N N . ARG A 1 88 ? -8.906 -11.469 13.305 1.00 85.38 88 ARG A N 1
ATOM 698 C CA . ARG A 1 88 ? -8.150 -11.682 12.065 1.00 85.38 88 ARG A CA 1
ATOM 699 C C . ARG A 1 88 ? -8.745 -12.886 11.344 1.00 85.38 88 ARG A C 1
ATOM 701 O O . ARG A 1 88 ? -8.715 -13.994 11.869 1.00 85.38 88 ARG A O 1
ATOM 708 N N . GLY A 1 89 ? -9.264 -12.669 10.145 1.00 84.38 89 GLY A N 1
ATOM 709 C CA . GLY A 1 89 ? -9.856 -13.722 9.332 1.00 84.38 89 GLY A CA 1
ATOM 710 C C . GLY A 1 89 ? -10.502 -13.158 8.074 1.00 84.38 89 GLY A C 1
ATOM 711 O O . GLY A 1 89 ? -10.408 -11.962 7.801 1.00 84.38 89 GLY A O 1
ATOM 712 N N . SER A 1 90 ? -11.134 -14.035 7.301 1.00 84.19 90 SER A N 1
ATOM 713 C CA . SER A 1 90 ? -11.799 -13.693 6.041 1.00 84.19 90 SER A CA 1
ATOM 714 C C . SER A 1 90 ? -13.257 -13.252 6.202 1.00 84.19 90 SER A C 1
ATOM 716 O O . SER A 1 90 ? -13.855 -12.809 5.223 1.00 84.19 90 SER A O 1
ATOM 718 N N . ALA A 1 91 ? -13.850 -13.373 7.396 1.00 83.25 91 ALA A N 1
ATOM 719 C CA . ALA A 1 91 ? -15.241 -12.986 7.608 1.00 83.25 91 ALA A CA 1
ATOM 720 C C . ALA A 1 91 ? -15.391 -11.460 7.590 1.00 83.25 91 ALA A C 1
ATOM 722 O O . ALA A 1 91 ? -14.562 -10.720 8.119 1.00 83.25 91 ALA A O 1
ATOM 723 N N . THR A 1 92 ? -16.486 -10.990 6.996 1.00 83.56 92 THR A N 1
ATOM 724 C CA . THR A 1 92 ? -16.797 -9.560 6.844 1.00 83.56 92 THR A CA 1
ATOM 725 C C . THR A 1 92 ? -17.521 -8.962 8.050 1.00 83.56 92 THR A C 1
ATOM 727 O O . THR A 1 92 ? -17.756 -7.757 8.086 1.00 83.56 92 THR A O 1
ATOM 730 N N . SER A 1 93 ? -17.887 -9.790 9.026 1.00 80.25 93 SER A N 1
ATOM 731 C CA . SER A 1 93 ? -18.572 -9.402 10.256 1.00 80.25 93 SER A CA 1
ATOM 732 C C . SER A 1 93 ? -17.980 -10.157 11.438 1.00 80.25 93 SER A C 1
ATOM 734 O O . SER A 1 93 ? -17.679 -11.347 11.338 1.00 80.25 93 SER A O 1
ATOM 736 N N . HIS A 1 94 ? -17.853 -9.473 12.568 1.00 82.44 94 HIS A N 1
ATOM 737 C CA . HIS A 1 94 ? -17.405 -10.065 13.818 1.00 82.44 94 HIS A CA 1
ATOM 738 C C . HIS A 1 94 ? -18.207 -9.464 14.970 1.00 82.44 94 HIS A C 1
ATOM 740 O O . HIS A 1 94 ? -18.339 -8.244 15.059 1.00 82.44 94 HIS A O 1
ATOM 746 N N . GLN A 1 95 ? -18.748 -10.323 15.832 1.00 82.69 95 GLN A N 1
ATOM 747 C CA . GLN A 1 95 ? -19.490 -9.902 17.011 1.00 82.69 95 GLN A CA 1
ATOM 748 C C . GLN A 1 95 ? -18.525 -9.722 18.177 1.00 82.69 95 GLN A C 1
ATOM 750 O O . GLN A 1 95 ? -17.763 -10.629 18.507 1.00 82.69 95 GLN A O 1
ATOM 755 N N . VAL A 1 96 ? -18.580 -8.551 18.806 1.00 80.88 96 VAL A N 1
ATOM 756 C CA . VAL A 1 96 ? -17.753 -8.223 19.966 1.00 80.88 96 VAL A CA 1
ATOM 757 C C . VAL A 1 96 ? -18.637 -8.236 21.205 1.00 80.88 96 VAL A C 1
ATOM 759 O O . VAL A 1 96 ? -19.569 -7.443 21.312 1.00 80.88 96 VAL A O 1
ATOM 762 N N . SER A 1 97 ? -18.350 -9.150 22.129 1.00 80.75 97 SER A N 1
ATOM 763 C CA . SER A 1 97 ? -19.048 -9.299 23.409 1.00 80.75 97 SER A CA 1
ATOM 764 C C . SER A 1 97 ? -18.192 -8.798 24.575 1.00 80.75 97 SER A C 1
ATOM 766 O O . SER A 1 97 ? -16.974 -8.671 24.452 1.00 80.75 97 SER A O 1
ATOM 768 N N . GLY A 1 98 ? -18.818 -8.548 25.729 1.00 74.44 98 GLY A N 1
ATOM 769 C CA . GLY A 1 98 ? -18.105 -8.113 26.938 1.00 74.44 98 GLY A CA 1
ATOM 770 C C . GLY A 1 98 ? -17.626 -6.658 26.889 1.00 74.44 98 GLY A C 1
ATOM 771 O O . GLY A 1 98 ? -16.647 -6.307 27.546 1.00 74.44 98 GLY A O 1
ATOM 772 N N . LEU A 1 99 ? -18.294 -5.819 26.091 1.00 76.31 99 LEU A N 1
ATOM 773 C CA . LEU A 1 99 ? -18.062 -4.379 26.078 1.00 76.31 99 LEU A CA 1
ATOM 774 C C . LEU A 1 99 ? -18.613 -3.754 27.365 1.00 76.31 99 LEU A C 1
ATOM 776 O O . LEU A 1 99 ? -19.729 -4.048 27.784 1.00 76.31 99 LEU A O 1
ATOM 780 N N . GLN A 1 100 ? -17.819 -2.884 27.979 1.00 70.12 100 GLN A N 1
ATOM 781 C CA . GLN A 1 100 ? -18.182 -2.139 29.174 1.00 70.12 100 GLN A CA 1
ATOM 782 C C . GLN A 1 100 ? -19.207 -1.054 28.825 1.00 70.12 100 GLN A C 1
ATOM 784 O O . GLN A 1 100 ? -19.016 -0.293 27.870 1.00 70.12 100 GLN A O 1
ATOM 789 N N . PRO A 1 101 ? -20.293 -0.929 29.590 1.00 69.44 101 PRO A N 1
ATOM 790 C CA . PRO A 1 101 ? -21.272 0.124 29.367 1.00 69.44 101 PRO A CA 1
ATOM 791 C C . PRO A 1 101 ? -20.697 1.501 29.728 1.00 69.44 101 PRO A C 1
ATOM 793 O O . PRO A 1 101 ? -19.682 1.631 30.416 1.00 69.44 101 PRO A O 1
ATOM 796 N N . ASN A 1 102 ? -21.339 2.550 29.205 1.00 67.62 102 ASN A N 1
ATOM 797 C CA . ASN A 1 102 ? -20.903 3.952 29.307 1.00 67.62 102 ASN A CA 1
ATOM 798 C C . ASN A 1 102 ? -19.458 4.209 28.839 1.00 67.62 102 ASN A C 1
ATOM 800 O O . ASN A 1 102 ? -18.856 5.212 29.211 1.00 67.62 102 ASN A O 1
ATOM 804 N N . SER A 1 103 ? -18.903 3.312 28.026 1.00 75.31 103 SER A N 1
ATOM 805 C CA . SER A 1 103 ? -17.586 3.475 27.419 1.00 75.31 103 SER A CA 1
ATOM 806 C C . SER A 1 103 ? -17.729 3.824 25.940 1.00 75.31 103 SER A C 1
ATOM 808 O O . SER A 1 103 ? -18.665 3.387 25.263 1.00 75.31 103 SER A O 1
ATOM 810 N N . GLU A 1 104 ? -16.798 4.634 25.443 1.00 78.44 104 GLU A N 1
ATOM 811 C CA . GLU A 1 104 ? -16.645 4.892 24.016 1.00 78.44 104 GLU A CA 1
ATOM 812 C C . GLU A 1 104 ? -15.703 3.836 23.432 1.00 78.44 104 GLU A C 1
ATOM 814 O O . GLU A 1 104 ? -14.531 3.761 23.802 1.00 78.44 104 GLU A O 1
ATOM 819 N N . TYR A 1 105 ? -16.202 3.033 22.497 1.00 79.00 105 TYR A N 1
ATOM 820 C CA . TYR A 1 105 ? -15.382 2.093 21.745 1.00 79.00 105 TYR A CA 1
ATOM 821 C C . TYR A 1 105 ? -15.053 2.637 20.367 1.00 79.00 105 TYR A C 1
ATOM 823 O O . TYR A 1 105 ? -15.893 3.229 19.691 1.00 79.00 105 TYR A O 1
ATOM 831 N N . ARG A 1 106 ? -13.815 2.402 19.935 1.00 82.06 106 ARG A N 1
ATOM 832 C CA . ARG A 1 106 ? -13.295 2.840 18.641 1.00 82.06 106 ARG A CA 1
ATOM 833 C C . ARG A 1 106 ? -12.868 1.631 17.828 1.00 82.06 106 ARG A C 1
ATOM 835 O O . ARG A 1 106 ? -11.992 0.878 18.243 1.00 82.06 106 ARG A O 1
ATOM 842 N N . PHE A 1 107 ? -13.449 1.475 16.646 1.00 84.19 107 PHE A N 1
ATOM 843 C CA . PHE A 1 107 ? -13.187 0.357 15.749 1.00 84.19 107 PHE A CA 1
ATOM 844 C C . PHE A 1 107 ? -12.585 0.855 14.440 1.00 84.19 107 PHE A C 1
ATOM 846 O O . PHE A 1 107 ? -13.086 1.788 13.817 1.00 84.19 107 PHE A O 1
ATOM 853 N N . ARG A 1 108 ? -11.513 0.200 13.999 1.00 84.50 108 ARG A N 1
ATOM 854 C CA . ARG A 1 108 ? -10.895 0.406 12.685 1.00 84.50 108 ARG A CA 1
ATOM 855 C C . ARG A 1 108 ? -10.511 -0.946 12.107 1.00 84.50 108 ARG A C 1
ATOM 857 O O . ARG A 1 108 ? -10.130 -1.846 12.853 1.00 84.50 108 ARG A O 1
ATOM 864 N N . VAL A 1 109 ? -10.584 -1.080 10.792 1.00 87.94 109 VAL A N 1
ATOM 865 C CA . VAL A 1 109 ? -10.235 -2.319 10.087 1.00 87.94 109 VAL A CA 1
ATOM 866 C C . VAL A 1 109 ? -9.163 -2.034 9.046 1.00 87.94 109 VAL A C 1
ATOM 868 O O . VAL A 1 109 ? -9.096 -0.935 8.507 1.00 87.94 109 VAL A O 1
ATOM 871 N N . CYS A 1 110 ? -8.302 -3.002 8.760 1.00 88.06 110 CYS A N 1
ATOM 872 C CA . CYS A 1 110 ? -7.345 -2.922 7.658 1.00 88.06 110 CYS A CA 1
ATOM 873 C C . CYS A 1 110 ? -7.413 -4.214 6.845 1.00 88.06 110 CYS A C 1
ATOM 875 O O . CYS A 1 110 ? -7.751 -5.274 7.372 1.00 88.06 110 CYS A O 1
ATOM 877 N N . ALA A 1 111 ? -7.120 -4.119 5.552 1.00 86.94 111 ALA A N 1
ATOM 878 C CA . ALA A 1 111 ? -6.981 -5.295 4.709 1.00 86.94 111 ALA A CA 1
ATOM 879 C C . ALA A 1 111 ? -5.554 -5.839 4.821 1.00 86.94 111 ALA A C 1
ATOM 881 O O . ALA A 1 111 ? -4.590 -5.076 4.821 1.00 86.94 111 ALA A O 1
ATOM 882 N N . VAL A 1 112 ? -5.417 -7.160 4.879 1.00 86.81 112 VAL A N 1
ATOM 883 C CA . VAL A 1 112 ? -4.120 -7.842 4.921 1.00 86.81 112 VAL A CA 1
ATOM 884 C C . VAL A 1 112 ? -3.993 -8.703 3.673 1.00 86.81 112 VAL A C 1
ATOM 886 O O . VAL A 1 112 ? -4.866 -9.521 3.385 1.00 86.81 112 VAL A O 1
ATOM 889 N N . ARG A 1 113 ? -2.912 -8.516 2.915 1.00 80.88 113 ARG A N 1
ATOM 890 C CA . ARG A 1 113 ? -2.566 -9.383 1.790 1.00 80.88 113 ARG A CA 1
ATOM 891 C C . ARG A 1 113 ? -1.670 -10.501 2.292 1.00 80.88 113 ARG A C 1
ATOM 893 O O . ARG A 1 113 ? -0.508 -10.263 2.622 1.00 80.88 113 ARG A O 1
ATOM 900 N N . HIS A 1 114 ? -2.205 -11.714 2.265 1.00 80.81 114 HIS A N 1
ATOM 901 C CA . HIS A 1 114 ? -1.422 -12.915 2.508 1.00 80.81 114 HIS A CA 1
ATOM 902 C C . HIS A 1 114 ? -0.381 -13.091 1.406 1.00 80.81 114 HIS A C 1
ATOM 904 O O . HIS A 1 114 ? -0.721 -13.168 0.220 1.00 80.81 114 HIS A O 1
ATOM 910 N N . CYS A 1 115 ? 0.891 -13.107 1.793 1.00 73.81 115 CYS A N 1
ATOM 911 C CA . CYS A 1 115 ? 1.998 -13.322 0.870 1.00 73.81 115 CYS A CA 1
ATOM 912 C C . CYS A 1 115 ? 2.567 -14.727 1.058 1.00 73.81 115 CYS A C 1
ATOM 914 O O . CYS A 1 115 ? 2.678 -15.216 2.174 1.00 73.81 115 CYS A O 1
ATOM 916 N N . GLN A 1 116 ? 2.969 -15.371 -0.042 1.00 70.94 116 GLN A N 1
ATOM 917 C CA . GLN A 1 116 ? 3.644 -16.677 0.017 1.00 70.94 116 GLN A CA 1
ATOM 918 C C . GLN A 1 116 ? 4.993 -16.593 0.756 1.00 70.94 116 GLN A C 1
ATOM 920 O O . GLN A 1 116 ? 5.464 -17.578 1.310 1.00 70.94 116 GLN A O 1
ATOM 925 N N . THR A 1 117 ? 5.595 -15.400 0.780 1.00 70.38 117 THR A N 1
ATOM 926 C CA . THR A 1 117 ? 6.802 -15.063 1.536 1.00 70.38 117 THR A CA 1
ATOM 927 C C . THR A 1 117 ? 6.439 -14.051 2.630 1.00 70.38 117 THR A C 1
ATOM 929 O O . THR A 1 117 ? 5.988 -12.958 2.271 1.00 70.38 117 THR A O 1
ATOM 932 N N . PRO A 1 118 ? 6.615 -14.364 3.926 1.00 69.62 118 PRO A N 1
ATOM 933 C CA . PRO A 1 118 ? 6.360 -13.415 5.008 1.00 69.62 118 PRO A CA 1
ATOM 934 C C . PRO A 1 118 ? 7.344 -12.228 4.959 1.00 69.62 118 PRO A C 1
ATOM 936 O O . PRO A 1 118 ? 8.464 -12.394 4.468 1.00 69.62 118 PRO A O 1
ATOM 939 N N . PRO A 1 119 ? 6.975 -11.046 5.488 1.00 76.12 119 PRO A N 1
ATOM 940 C CA . PRO A 1 119 ? 5.729 -10.728 6.195 1.00 76.12 119 PRO A CA 1
ATOM 941 C C . PRO A 1 119 ? 4.535 -10.453 5.261 1.00 76.12 119 PRO A C 1
ATOM 943 O O . PRO A 1 119 ? 4.696 -10.042 4.114 1.00 76.12 119 PRO A O 1
ATOM 946 N N . ASP A 1 120 ? 3.321 -10.655 5.780 1.00 83.81 120 ASP A N 1
ATOM 947 C CA . ASP A 1 120 ? 2.088 -10.233 5.107 1.00 83.81 120 ASP A CA 1
ATOM 948 C C . ASP A 1 120 ? 2.060 -8.707 4.936 1.00 83.81 120 ASP A C 1
ATOM 950 O O . ASP A 1 120 ? 2.519 -7.960 5.805 1.00 83.81 120 ASP A O 1
ATOM 954 N N . LEU A 1 121 ? 1.487 -8.231 3.828 1.00 84.19 121 LEU A N 1
ATOM 955 C CA . LEU A 1 121 ? 1.353 -6.795 3.589 1.00 84.19 121 LEU A CA 1
ATOM 956 C C . LEU A 1 121 ? 0.039 -6.283 4.179 1.00 84.19 121 LEU A C 1
ATOM 958 O O . LEU A 1 121 ? -1.039 -6.520 3.628 1.00 84.19 121 LEU A O 1
ATOM 962 N N . THR A 1 122 ? 0.141 -5.538 5.274 1.00 85.50 122 THR A N 1
ATOM 963 C CA . THR A 1 122 ? -0.986 -4.824 5.882 1.00 85.50 122 THR A CA 1
ATOM 964 C C . THR A 1 122 ? -1.222 -3.501 5.157 1.00 85.50 122 THR A C 1
ATOM 966 O O . THR A 1 122 ? -0.316 -2.679 5.019 1.00 85.50 122 THR A O 1
ATOM 969 N N . GLY A 1 123 ? -2.444 -3.308 4.671 1.00 86.56 123 GLY A N 1
ATOM 970 C CA . GLY A 1 123 ? -2.906 -2.054 4.090 1.00 86.56 123 GLY A CA 1
ATOM 971 C C . GLY A 1 123 ? -3.176 -0.983 5.155 1.00 86.56 123 GLY A C 1
ATOM 972 O O . GLY A 1 123 ? -3.135 -1.256 6.357 1.00 86.56 123 GLY A O 1
ATOM 973 N N . PRO A 1 124 ? -3.483 0.251 4.738 1.00 86.62 124 PRO A N 1
ATOM 974 C CA . PRO A 1 124 ? -3.852 1.315 5.659 1.00 86.62 124 PRO A CA 1
ATOM 975 C C . PRO A 1 124 ? -5.152 0.981 6.410 1.00 86.62 124 PRO A C 1
ATOM 977 O O . PRO A 1 124 ? -6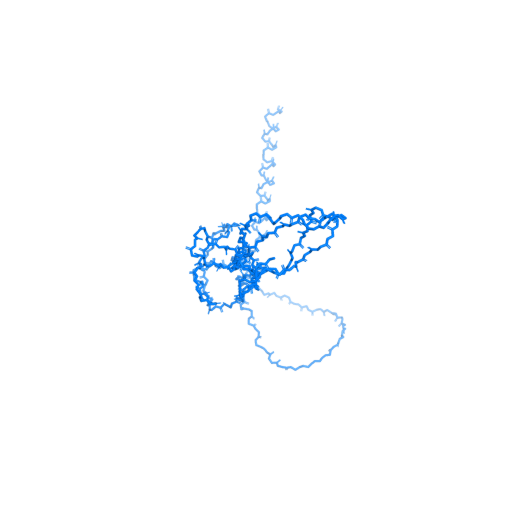.050 0.314 5.888 1.00 86.62 124 PRO A O 1
ATOM 980 N N . TYR A 1 125 ? -5.256 1.477 7.644 1.00 85.69 125 TYR A N 1
ATOM 981 C CA . TYR A 1 125 ? -6.482 1.378 8.434 1.00 85.69 125 TYR A CA 1
ATOM 982 C C . TYR A 1 125 ? -7.598 2.249 7.846 1.00 85.69 125 TYR A C 1
ATOM 984 O O . TYR A 1 125 ? -7.352 3.339 7.329 1.00 85.69 125 TYR A O 1
ATOM 992 N N . SER A 1 126 ? -8.834 1.768 7.968 1.00 86.81 126 SER A N 1
ATOM 993 C CA . SER A 1 126 ? -10.051 2.521 7.686 1.00 86.81 126 SER A CA 1
ATOM 994 C C . SER A 1 126 ? -10.194 3.718 8.628 1.00 86.81 126 SER A C 1
ATOM 996 O O . SER A 1 126 ? -9.566 3.777 9.689 1.00 86.81 126 SER A O 1
ATOM 998 N N . ALA A 1 127 ? -11.119 4.623 8.301 1.00 81.62 127 ALA A N 1
ATOM 999 C CA . ALA A 1 127 ? -11.611 5.588 9.277 1.00 81.62 127 ALA A CA 1
ATOM 1000 C C . ALA A 1 127 ? -12.165 4.869 10.522 1.00 81.62 127 ALA A C 1
ATOM 1002 O O . ALA A 1 127 ? -12.690 3.750 10.431 1.00 81.62 127 ALA A O 1
ATOM 1003 N N . THR A 1 128 ? -12.013 5.518 11.675 1.00 81.44 128 THR A N 1
ATOM 1004 C CA . THR A 1 128 ? -12.470 5.007 12.967 1.00 81.44 128 THR A CA 1
ATOM 1005 C C . THR A 1 128 ? -13.982 5.157 13.075 1.00 81.44 128 THR A C 1
ATOM 1007 O O . THR A 1 128 ? -14.499 6.268 12.989 1.00 81.44 128 THR A O 1
ATOM 1010 N N . ALA A 1 129 ? -14.682 4.050 13.293 1.00 81.19 129 ALA A N 1
ATOM 1011 C CA . ALA A 1 129 ? -16.082 4.047 13.685 1.00 81.19 129 ALA A CA 1
ATOM 1012 C C . ALA A 1 129 ? -16.171 4.039 15.217 1.00 81.19 129 ALA A C 1
ATOM 1014 O O . ALA A 1 129 ? -15.458 3.280 15.879 1.00 81.19 129 ALA A O 1
ATOM 1015 N N . THR A 1 130 ? -17.011 4.902 15.780 1.00 82.56 130 THR A N 1
ATOM 1016 C CA . THR A 1 130 ? -17.189 5.034 17.227 1.00 82.56 130 THR A CA 1
ATOM 1017 C C . THR A 1 130 ? -18.515 4.429 17.661 1.00 82.56 130 THR A C 1
ATOM 1019 O O . THR A 1 130 ? -19.523 4.525 16.961 1.00 82.56 130 THR A O 1
ATOM 1022 N N . LEU A 1 131 ? -18.508 3.787 18.823 1.00 80.38 131 LEU A N 1
ATOM 1023 C CA . LEU A 1 131 ? -19.691 3.250 19.472 1.00 80.38 131 LEU A CA 1
ATOM 1024 C C . LEU A 1 131 ? -19.754 3.798 20.892 1.00 80.38 131 LEU A C 1
ATOM 1026 O O . LEU A 1 131 ? -18.928 3.439 21.729 1.00 80.38 131 LEU A O 1
ATOM 1030 N N . SER A 1 132 ? -20.739 4.651 21.162 1.00 73.38 132 SER A N 1
ATOM 1031 C CA . SER A 1 132 ? -21.059 5.117 22.508 1.00 73.38 132 SER A CA 1
ATOM 1032 C C . SER A 1 132 ? -22.255 4.340 23.053 1.00 73.38 132 SER A C 1
ATOM 1034 O O . SER A 1 132 ? -23.329 4.287 22.448 1.00 73.38 132 SER A O 1
ATOM 1036 N N . SER A 1 133 ? -22.082 3.717 24.219 1.00 65.56 133 SER A N 1
ATOM 1037 C CA . SER A 1 133 ? -23.199 3.100 24.931 1.00 65.56 133 SER A CA 1
ATOM 1038 C C . SER A 1 133 ? -23.972 4.160 25.718 1.00 65.56 133 SER A C 1
ATOM 1040 O O . SER A 1 133 ? -23.628 4.424 26.865 1.00 65.56 133 SER A O 1
ATOM 1042 N N . GLN A 1 134 ? -24.997 4.778 25.121 1.00 55.44 134 GLN A N 1
ATOM 1043 C CA . GLN A 1 134 ? -25.871 5.724 25.829 1.00 55.44 134 GLN A CA 1
ATOM 1044 C C . GLN A 1 134 ? -26.894 4.989 26.710 1.00 55.44 134 GLN A C 1
ATOM 1046 O O . GLN A 1 134 ? -27.475 3.995 26.284 1.00 55.44 134 GLN A O 1
ATOM 1051 N N . ARG A 1 135 ? -27.103 5.490 27.933 1.00 50.09 135 ARG A N 1
ATOM 1052 C CA . ARG A 1 135 ? -28.174 5.072 28.846 1.00 50.09 135 ARG A CA 1
ATOM 1053 C C . ARG A 1 135 ? -29.508 5.588 28.284 1.00 50.09 135 ARG A C 1
ATOM 1055 O O . ARG A 1 135 ? -29.673 6.804 28.182 1.00 50.09 135 ARG A O 1
ATOM 1062 N N . VAL A 1 136 ? -30.453 4.714 27.936 1.00 43.84 136 VAL A N 1
ATOM 1063 C CA . VAL A 1 136 ? -31.857 5.127 27.787 1.00 43.84 136 VAL A CA 1
ATOM 1064 C C . VAL A 1 136 ? -32.401 5.317 29.201 1.00 43.84 136 VAL A C 1
ATOM 1066 O O . VAL A 1 136 ? -32.616 4.357 29.933 1.00 43.84 136 VAL A O 1
ATOM 1069 N N . SER A 1 137 ? -32.556 6.565 29.638 1.00 35.78 137 SER A N 1
ATOM 1070 C CA . SER A 1 137 ? -33.445 6.863 30.758 1.00 35.78 137 SER A CA 1
ATOM 1071 C C . SER A 1 137 ? -34.869 6.840 30.214 1.00 35.78 137 SER A C 1
ATOM 1073 O O . SER A 1 137 ? -35.242 7.736 29.455 1.00 35.78 137 SER A O 1
ATOM 1075 N N . GLU A 1 138 ? -35.647 5.822 30.575 1.00 37.59 138 GLU A N 1
ATOM 1076 C CA . GLU A 1 138 ? -37.096 5.818 30.386 1.00 37.59 138 GLU A CA 1
ATOM 1077 C C . GLU A 1 138 ? -37.702 6.994 31.165 1.00 37.59 138 GLU A C 1
ATOM 1079 O O . GLU A 1 138 ? -37.963 6.920 32.363 1.00 37.59 138 GLU A O 1
ATOM 1084 N N . ALA A 1 139 ? -37.911 8.112 30.475 1.00 32.03 139 ALA A N 1
ATOM 1085 C CA . ALA A 1 139 ? -38.960 9.048 30.827 1.00 32.03 139 ALA A CA 1
ATOM 1086 C C . ALA A 1 139 ? -40.193 8.634 30.021 1.00 32.03 139 ALA A C 1
ATOM 1088 O O . ALA A 1 139 ? -40.284 8.868 28.816 1.00 32.03 139 ALA A O 1
ATOM 1089 N N . THR A 1 140 ? -41.117 7.959 30.694 1.00 34.88 140 THR A N 1
ATOM 1090 C CA . THR A 1 140 ? -42.444 7.614 30.194 1.00 34.88 140 THR A CA 1
ATOM 1091 C C . THR A 1 140 ? -43.152 8.850 29.644 1.00 34.88 140 THR A C 1
ATOM 1093 O O . THR A 1 140 ? -43.465 9.767 30.397 1.00 34.88 140 THR A O 1
ATOM 1096 N N . ALA A 1 141 ? -43.476 8.848 28.353 1.00 32.56 141 ALA A N 1
ATOM 1097 C CA . ALA A 1 141 ? -44.586 9.630 27.819 1.00 32.56 141 ALA A CA 1
ATOM 1098 C C . ALA A 1 141 ? -45.128 8.963 26.550 1.00 32.56 141 ALA A C 1
ATOM 1100 O O . ALA A 1 141 ? -44.709 9.236 25.428 1.00 32.56 141 ALA A O 1
ATOM 1101 N N . ALA A 1 142 ? -46.094 8.072 26.755 1.00 33.12 142 ALA A N 1
ATOM 1102 C CA . ALA A 1 142 ? -47.083 7.759 25.743 1.00 33.12 142 ALA A CA 1
ATOM 1103 C C . ALA A 1 142 ? -47.971 8.994 25.523 1.00 33.12 142 ALA A C 1
ATOM 1105 O O . ALA A 1 142 ? -48.618 9.436 26.468 1.00 33.12 142 ALA A O 1
ATOM 1106 N N . ALA A 1 143 ? -48.021 9.522 24.298 1.00 32.09 143 ALA A N 1
ATOM 1107 C CA . ALA A 1 143 ? -49.205 10.164 23.718 1.00 32.09 143 ALA A CA 1
ATOM 1108 C C . ALA A 1 143 ? -48.977 10.469 22.225 1.00 32.09 143 ALA A C 1
ATOM 1110 O O . ALA A 1 143 ? -48.236 11.371 21.858 1.00 32.09 143 ALA A O 1
ATOM 1111 N N . THR A 1 144 ? -49.616 9.650 21.393 1.00 28.92 144 THR A N 1
ATOM 1112 C CA . THR A 1 144 ? -50.571 10.035 20.341 1.00 28.92 144 THR A CA 1
ATOM 1113 C C . THR A 1 144 ? -50.249 11.195 19.382 1.00 28.92 144 THR A C 1
ATOM 1115 O O . THR A 1 144 ? -49.969 12.326 19.751 1.00 28.92 144 THR A O 1
ATOM 1118 N N . ALA A 1 145 ? -50.427 10.876 18.101 1.00 30.95 145 ALA A N 1
ATOM 1119 C CA . ALA A 1 145 ? -50.352 11.719 16.919 1.00 30.95 145 ALA A CA 1
ATOM 1120 C C . ALA A 1 145 ? -51.101 13.073 16.958 1.00 30.95 145 ALA A C 1
ATOM 1122 O O . ALA A 1 145 ? -52.182 13.183 17.531 1.00 30.95 145 ALA A O 1
ATOM 1123 N N . THR A 1 146 ? -50.604 13.980 16.098 1.00 26.09 146 THR A N 1
ATOM 1124 C CA . THR A 1 146 ? -51.334 14.972 15.263 1.00 26.09 146 THR A CA 1
ATOM 1125 C C . THR A 1 146 ? -51.131 16.458 15.612 1.00 26.09 146 THR A C 1
ATOM 1127 O O . THR A 1 146 ? -51.714 16.968 16.554 1.00 26.09 146 THR A O 1
ATOM 1130 N N . GLY A 1 147 ? -50.401 17.167 14.733 1.00 26.20 147 GLY A N 1
ATOM 1131 C CA . GLY A 1 147 ? -50.824 18.451 14.139 1.00 26.20 147 GLY A CA 1
ATOM 1132 C C . GLY A 1 147 ? -50.659 19.781 14.903 1.00 26.20 147 GLY A C 1
ATOM 1133 O O . GLY A 1 147 ? -51.482 20.113 15.736 1.00 26.20 147 GLY A O 1
ATOM 1134 N N . GLY A 1 148 ? -49.718 20.619 14.432 1.00 24.67 148 GLY A N 1
ATOM 1135 C CA . GLY A 1 148 ? -49.948 22.040 14.083 1.00 24.67 148 GLY A CA 1
ATOM 1136 C C . GLY A 1 148 ? -49.966 23.146 15.164 1.00 24.67 148 GLY A C 1
ATOM 1137 O O . GLY A 1 148 ? -50.778 23.125 16.072 1.00 24.67 148 GLY A O 1
ATOM 1138 N N . GLY A 1 149 ? -49.193 24.223 14.923 1.00 24.25 149 GLY A N 1
ATOM 1139 C CA . GLY A 1 149 ? -49.662 25.610 15.150 1.00 24.25 149 GLY A CA 1
ATOM 1140 C C . GLY A 1 149 ? -49.154 26.419 16.364 1.00 24.25 149 GLY A C 1
ATOM 1141 O O . GLY A 1 149 ? -49.731 26.364 17.435 1.00 24.25 149 GLY A O 1
ATOM 1142 N N . ALA A 1 150 ? -48.122 27.241 16.129 1.00 25.34 150 ALA A N 1
ATOM 1143 C CA . ALA A 1 150 ? -47.976 28.689 16.407 1.00 25.34 150 ALA A CA 1
ATOM 1144 C C . ALA A 1 150 ? -48.561 29.419 17.670 1.00 25.34 150 ALA A C 1
ATOM 1146 O O . ALA A 1 150 ? -49.763 29.448 17.887 1.00 25.34 150 ALA A O 1
ATOM 1147 N N . LEU A 1 151 ? -47.670 30.240 18.281 1.00 26.16 151 LEU A N 1
ATOM 1148 C CA . LEU A 1 151 ? -47.818 31.610 18.865 1.00 26.16 151 LEU A CA 1
ATOM 1149 C C . LEU A 1 151 ? -48.316 31.868 20.322 1.00 26.16 151 LEU A C 1
ATOM 1151 O O . LEU A 1 151 ? -49.478 31.690 20.645 1.00 26.16 151 LEU A O 1
ATOM 1155 N N . SER A 1 152 ? -47.412 32.508 21.096 1.00 26.25 152 SER A N 1
ATOM 1156 C CA . SER A 1 152 ? -47.540 33.711 21.970 1.00 26.25 152 SER A CA 1
ATOM 1157 C C . SER A 1 152 ? -48.530 33.799 23.159 1.00 26.25 152 SER A C 1
ATOM 1159 O O . SER A 1 152 ? -49.738 33.787 22.967 1.00 26.25 152 SER A O 1
ATOM 1161 N N . GLY A 1 153 ? -47.998 34.161 24.348 1.00 24.06 153 GLY A N 1
ATOM 1162 C CA . GLY A 1 153 ? -48.621 35.166 25.241 1.00 24.06 153 GLY A CA 1
ATOM 1163 C C . GLY A 1 153 ? -48.889 34.816 26.725 1.00 24.06 153 GLY A C 1
ATOM 1164 O O . GLY A 1 153 ? -49.778 34.034 27.010 1.00 24.06 153 GLY A O 1
ATOM 1165 N N . ALA A 1 154 ? -48.190 35.530 27.631 1.00 25.41 154 ALA A N 1
ATOM 1166 C CA . ALA A 1 154 ? -48.568 36.025 28.983 1.00 25.41 154 ALA A CA 1
ATOM 1167 C C . ALA A 1 154 ? -49.005 35.070 30.143 1.00 25.41 154 ALA A C 1
ATOM 1169 O O . ALA A 1 154 ? -49.939 34.291 30.021 1.00 25.41 154 ALA A O 1
ATOM 1170 N N . GLY A 1 155 ? -48.374 35.222 31.330 1.00 23.73 155 GLY A N 1
ATOM 1171 C CA . GLY A 1 155 ? -48.778 34.618 32.634 1.00 23.73 155 GLY A CA 1
ATOM 1172 C C . GLY A 1 155 ? -49.876 35.414 33.383 1.00 23.73 155 GLY A C 1
ATOM 1173 O O . GLY A 1 155 ? -50.501 36.250 32.730 1.00 23.73 155 GLY A O 1
ATOM 1174 N N . PRO A 1 156 ? -50.098 35.296 34.728 1.00 44.75 156 PRO A N 1
ATOM 1175 C CA . PRO A 1 156 ? -49.488 34.449 35.783 1.00 44.75 156 PRO A CA 1
ATOM 1176 C C . PRO A 1 156 ? -50.523 33.756 36.749 1.00 44.75 156 PRO A C 1
ATOM 1178 O O . PRO A 1 156 ? -51.720 33.786 36.489 1.00 44.75 156 PRO A O 1
ATOM 1181 N N . LYS A 1 157 ? -50.048 33.247 37.915 1.00 25.45 157 LYS A N 1
ATOM 1182 C CA . LYS A 1 157 ? -50.720 32.562 39.072 1.00 25.45 157 LYS A CA 1
ATOM 1183 C C . LYS A 1 157 ? -50.873 31.040 38.908 1.00 25.45 157 LYS A C 1
ATOM 1185 O O . LYS A 1 157 ? -51.414 30.594 37.915 1.00 25.45 157 LYS A O 1
ATOM 1190 N N . GLY A 1 158 ? -50.490 30.159 39.831 1.00 27.70 158 GLY A N 1
ATOM 1191 C CA . GLY A 1 158 ? -49.995 30.248 41.206 1.00 27.70 158 GLY A CA 1
ATOM 1192 C C . GLY A 1 158 ? -50.469 28.985 41.945 1.00 27.70 158 GLY A C 1
ATOM 1193 O O . GLY A 1 158 ? -51.663 28.722 41.887 1.00 27.70 158 GLY A O 1
ATOM 1194 N N . ALA A 1 159 ? -49.553 28.221 42.562 1.00 28.34 159 ALA A N 1
ATOM 1195 C CA . ALA A 1 159 ? -49.731 27.309 43.714 1.00 28.34 159 ALA A CA 1
ATOM 1196 C C . ALA A 1 159 ? -48.660 26.191 43.710 1.00 28.34 159 ALA A C 1
ATOM 1198 O O . ALA A 1 159 ? -48.636 25.340 42.825 1.00 28.34 159 ALA A O 1
ATOM 1199 N N . GLU A 1 160 ? -47.783 26.212 44.716 1.00 32.75 160 GLU A N 1
ATOM 1200 C CA . GLU A 1 160 ? -46.965 25.077 45.187 1.00 32.75 160 GLU A CA 1
ATOM 1201 C C . GLU A 1 160 ? -47.834 24.101 46.031 1.00 32.75 160 GLU A C 1
ATOM 1203 O O . GLU A 1 160 ? -49.019 24.400 46.209 1.00 32.75 160 GLU A O 1
ATOM 1208 N N . PRO A 1 161 ? -47.319 23.022 46.678 1.00 41.91 161 PRO A N 1
ATOM 1209 C CA . PRO A 1 161 ? -46.001 22.365 46.612 1.00 41.91 161 PRO A CA 1
ATOM 1210 C C . PRO A 1 161 ? -46.087 20.834 46.384 1.00 41.91 161 PRO A C 1
ATOM 1212 O O . PRO A 1 161 ? -47.047 20.175 46.773 1.00 41.91 161 PRO A O 1
ATOM 1215 N N . GLY A 1 162 ? -45.047 20.223 45.808 1.00 28.28 162 GLY A N 1
ATOM 1216 C CA . GLY A 1 162 ? -45.010 18.776 45.548 1.00 28.28 162 GLY A CA 1
ATOM 1217 C C . GLY A 1 162 ? -43.620 18.184 45.730 1.00 28.28 162 GLY A C 1
ATOM 1218 O O . GLY A 1 162 ? -42.878 18.033 44.771 1.00 28.28 162 GLY A O 1
ATOM 1219 N N . TRP A 1 163 ? -43.291 17.922 46.993 1.00 29.77 163 TRP A N 1
ATOM 1220 C CA . TRP A 1 163 ? -42.156 17.182 47.556 1.00 29.77 163 TRP A CA 1
ATOM 1221 C C . TRP A 1 163 ? -41.100 16.616 46.583 1.00 29.77 163 TRP A C 1
ATOM 1223 O O . TRP A 1 163 ? -41.275 15.600 45.913 1.00 29.77 163 TRP A O 1
ATOM 1233 N N . ALA A 1 164 ? -39.937 17.259 46.610 1.00 33.25 164 ALA A N 1
ATOM 1234 C CA . ALA A 1 164 ? -38.690 16.816 46.019 1.00 33.25 164 ALA A CA 1
ATOM 1235 C C . ALA A 1 164 ? -38.134 15.551 46.705 1.00 33.25 164 ALA A C 1
ATOM 1237 O O . ALA A 1 164 ? -37.582 15.630 47.801 1.00 33.25 164 ALA A O 1
ATOM 1238 N N . SER A 1 165 ? -38.139 14.414 46.009 1.00 43.66 165 SER A N 1
ATOM 1239 C CA . SER A 1 165 ? -37.196 13.317 46.274 1.00 43.66 165 SER A CA 1
ATOM 1240 C C . SER A 1 165 ? -35.947 13.518 45.413 1.00 43.66 165 SER A C 1
ATOM 1242 O O . SER A 1 165 ? -35.752 12.881 44.381 1.00 43.66 165 SER A O 1
ATOM 1244 N N . ARG A 1 166 ? -35.121 14.486 45.829 1.00 41.16 166 ARG A N 1
ATOM 1245 C CA . ARG A 1 166 ? -33.823 14.818 45.226 1.00 41.16 166 ARG A CA 1
ATOM 1246 C C . ARG A 1 166 ? -32.808 13.738 45.590 1.00 41.16 166 ARG A C 1
ATOM 1248 O O . ARG A 1 166 ? -32.252 13.755 46.684 1.00 41.16 166 ARG A O 1
ATOM 1255 N N . GLY A 1 167 ? -32.536 12.829 44.656 1.00 46.19 167 GLY A N 1
ATOM 1256 C CA . GLY A 1 167 ? -31.235 12.164 44.622 1.00 46.19 167 GLY A CA 1
ATOM 1257 C C . GLY A 1 167 ? -30.156 13.245 44.565 1.00 46.19 167 GLY A C 1
ATOM 1258 O O . GLY A 1 167 ? -30.318 14.228 43.840 1.00 46.19 167 GLY A O 1
ATOM 1259 N N . LEU A 1 168 ? -29.122 13.128 45.398 1.00 57.56 168 LEU A N 1
ATOM 1260 C CA . LEU A 1 168 ? -28.053 14.118 45.516 1.00 57.56 168 LEU A CA 1
ATOM 1261 C C . LEU A 1 168 ? -27.337 14.241 44.164 1.00 57.56 168 LEU A C 1
ATOM 1263 O O . LEU A 1 168 ? -26.482 13.430 43.825 1.00 57.56 168 LEU A O 1
ATOM 1267 N N . SER A 1 169 ? -27.760 15.230 43.375 1.00 56.44 169 SER A N 1
ATOM 1268 C CA . SER A 1 169 ? -27.123 15.627 42.124 1.00 56.44 169 SER A CA 1
ATOM 1269 C C . SER A 1 169 ? -25.681 16.012 42.432 1.00 56.44 169 SER A C 1
ATOM 1271 O O . SER A 1 169 ? -25.431 16.642 43.455 1.00 56.44 169 SER A O 1
ATOM 1273 N N . ASP A 1 170 ? -24.757 15.631 41.560 1.00 66.81 170 ASP A N 1
ATOM 1274 C CA . ASP A 1 170 ? -23.309 15.890 41.578 1.00 66.81 170 ASP A CA 1
ATOM 1275 C C . ASP A 1 170 ? -22.914 17.302 42.084 1.00 66.81 170 ASP A C 1
ATOM 1277 O O . ASP A 1 170 ? -21.923 17.485 42.793 1.00 66.81 170 ASP A O 1
ATOM 1281 N N . GLU A 1 171 ? -23.779 18.291 41.848 1.00 70.75 171 GLU A N 1
ATOM 1282 C CA . GLU A 1 171 ? -23.707 19.662 42.371 1.00 70.75 171 GLU A CA 1
ATOM 1283 C C . GLU A 1 171 ? -23.655 19.753 43.911 1.00 70.75 171 GLU A C 1
ATOM 1285 O O . GLU A 1 171 ? -22.934 20.579 44.473 1.00 70.75 171 GLU A O 1
ATOM 1290 N N . MET A 1 172 ? -24.388 18.899 44.626 1.00 74.06 172 MET A N 1
ATOM 1291 C CA . MET A 1 172 ? -24.374 18.838 46.092 1.00 74.06 172 MET A CA 1
ATOM 1292 C C . MET A 1 172 ? -23.058 18.257 46.618 1.00 74.06 172 MET A C 1
ATOM 1294 O O . MET A 1 172 ? -22.526 18.741 47.612 1.00 74.06 172 MET A O 1
ATOM 1298 N N . CYS A 1 173 ? -22.482 17.267 45.932 1.00 73.56 173 CYS A N 1
ATOM 1299 C CA . CYS A 1 173 ? -21.155 16.754 46.279 1.00 73.56 173 CYS A CA 1
ATOM 1300 C C . CYS A 1 173 ? -20.075 17.812 46.038 1.00 73.56 173 CYS A C 1
ATOM 1302 O O . CYS A 1 173 ? -19.245 18.048 46.917 1.00 73.56 173 CYS A O 1
ATOM 1304 N N . ALA A 1 174 ? -20.120 18.502 44.897 1.00 84.94 174 ALA A N 1
ATOM 1305 C CA . ALA A 1 174 ? -19.182 19.575 44.588 1.00 84.94 174 ALA A CA 1
ATOM 1306 C C . ALA A 1 174 ? -19.277 20.735 45.596 1.00 84.94 174 ALA A C 1
ATOM 1308 O O . ALA A 1 174 ? -18.255 21.204 46.098 1.00 84.94 174 ALA A O 1
ATOM 1309 N N . THR A 1 175 ? -20.491 21.162 45.961 1.00 86.38 175 THR A N 1
ATOM 1310 C CA . THR A 1 175 ? -20.681 22.234 46.955 1.00 86.38 175 THR A CA 1
ATOM 1311 C C . THR A 1 175 ? -20.192 21.833 48.346 1.00 86.38 175 THR A C 1
ATOM 1313 O O . THR A 1 175 ? -19.541 22.643 49.006 1.00 86.38 175 THR A O 1
ATOM 1316 N N . LEU A 1 176 ? -20.404 20.585 48.773 1.00 91.00 176 LEU A N 1
ATOM 1317 C CA . LEU A 1 176 ? -19.865 20.083 50.041 1.00 91.00 176 LEU A CA 1
ATOM 1318 C C . LEU A 1 176 ? -18.332 20.057 50.056 1.00 91.00 176 LEU A C 1
ATOM 1320 O O . LEU A 1 176 ? -17.729 20.457 51.053 1.00 91.00 176 LEU A O 1
ATOM 1324 N N . ILE A 1 177 ? -17.697 19.647 48.954 1.00 93.00 177 ILE A N 1
ATOM 1325 C CA . ILE A 1 177 ? -16.231 19.653 48.826 1.00 93.00 177 ILE A CA 1
ATOM 1326 C C . ILE A 1 177 ? -15.689 21.086 48.918 1.00 93.00 177 ILE A C 1
ATOM 1328 O O . ILE A 1 177 ? -14.712 21.329 49.627 1.00 93.00 177 ILE A O 1
ATOM 1332 N N . ILE A 1 178 ? -16.344 22.046 48.258 1.00 95.06 178 ILE A N 1
ATOM 1333 C CA . ILE A 1 178 ? -15.941 23.459 48.294 1.00 95.06 178 ILE A CA 1
ATOM 1334 C C . ILE A 1 178 ? -16.080 24.035 49.709 1.00 95.06 178 ILE A C 1
ATOM 1336 O O . ILE A 1 178 ? -15.152 24.681 50.197 1.00 95.06 178 ILE A O 1
ATOM 1340 N N . ILE A 1 179 ? -17.199 23.774 50.394 1.00 95.50 179 ILE A N 1
ATOM 1341 C CA . ILE A 1 179 ? -17.420 24.242 51.773 1.00 95.50 179 ILE A CA 1
ATOM 1342 C C . ILE A 1 179 ? -16.364 23.651 52.714 1.00 95.50 179 ILE A C 1
ATOM 1344 O O . ILE A 1 179 ? -15.781 24.382 53.514 1.00 95.50 179 ILE A O 1
ATOM 1348 N N . LEU A 1 180 ? -16.065 22.355 52.588 1.00 96.31 180 LEU A N 1
ATOM 1349 C CA . LEU A 1 180 ? -15.041 21.691 53.393 1.00 96.31 180 LEU A CA 1
ATOM 1350 C C . LEU A 1 180 ? -13.663 22.345 53.208 1.00 96.31 180 LEU A C 1
ATOM 1352 O O . LEU A 1 180 ? -12.980 22.637 54.190 1.00 96.31 180 LEU A O 1
ATOM 1356 N N . PHE A 1 181 ? -13.267 22.615 51.961 1.00 96.69 181 PHE A N 1
ATOM 1357 C CA . PHE A 1 181 ? -11.973 23.228 51.654 1.00 96.69 1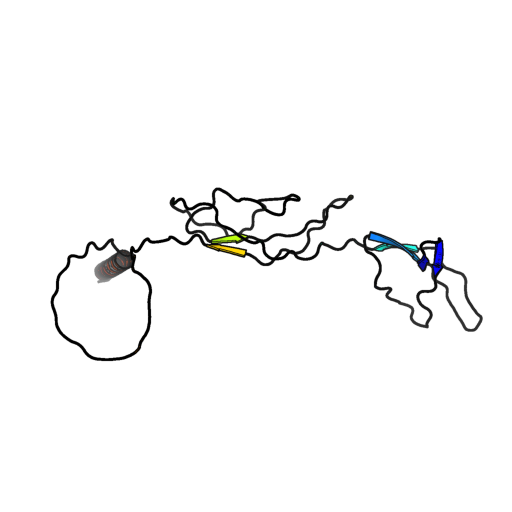81 PHE A CA 1
ATOM 1358 C C . PHE A 1 181 ? -11.891 24.688 52.131 1.00 96.69 181 PHE A C 1
ATOM 1360 O O . PHE A 1 181 ? -10.849 25.137 52.620 1.00 96.69 181 PHE A O 1
ATOM 1367 N N . ALA A 1 182 ? -13.000 25.427 52.058 1.00 96.75 182 ALA A N 1
ATOM 1368 C CA . ALA A 1 182 ? -13.090 26.792 52.572 1.00 96.75 182 ALA A CA 1
ATOM 1369 C C . ALA A 1 182 ? -12.950 26.832 54.104 1.00 96.75 182 ALA A C 1
ATOM 1371 O O . ALA A 1 182 ? -12.173 27.620 54.638 1.00 96.75 182 ALA A O 1
ATOM 1372 N N . VAL A 1 183 ? -13.628 25.935 54.824 1.00 96.94 183 VAL A N 1
ATOM 1373 C CA . VAL A 1 183 ? -13.508 25.855 56.290 1.00 96.94 183 VAL A CA 1
ATOM 1374 C C . VAL A 1 183 ? -12.098 25.426 56.702 1.00 96.94 183 VAL A C 1
ATOM 1376 O O . VAL A 1 183 ? -11.516 26.024 57.607 1.00 96.94 183 VAL A O 1
ATOM 1379 N N . LEU A 1 184 ? -11.520 24.436 56.013 1.00 96.75 184 LEU A N 1
ATOM 1380 C CA . LEU A 1 184 ? -10.159 23.969 56.281 1.00 96.75 184 LEU A CA 1
ATOM 1381 C C . LEU A 1 184 ? -9.122 25.081 56.070 1.00 96.75 184 LEU A C 1
ATOM 1383 O O . LEU A 1 184 ? -8.235 25.258 56.901 1.00 96.75 184 LEU A O 1
ATOM 1387 N N . SER A 1 185 ? -9.244 25.853 54.990 1.00 96.06 185 SER A N 1
ATOM 1388 C CA . SER A 1 185 ? -8.317 26.954 54.706 1.00 96.06 185 SER A CA 1
ATOM 1389 C C . SER A 1 185 ? -8.414 28.081 55.739 1.00 96.06 185 SER A C 1
ATOM 1391 O O . SER A 1 185 ? -7.379 28.585 56.177 1.00 96.06 185 SER A O 1
ATOM 1393 N N . ILE A 1 186 ? -9.621 28.413 56.211 1.00 96.88 186 ILE A N 1
ATOM 1394 C CA . ILE A 1 186 ? -9.820 29.378 57.304 1.00 96.88 186 ILE A CA 1
ATOM 1395 C C . ILE A 1 186 ? -9.193 28.867 58.611 1.00 96.88 186 ILE A C 1
ATOM 1397 O O . ILE A 1 186 ? -8.472 29.611 59.272 1.00 96.88 186 ILE A O 1
ATOM 1401 N N . LEU A 1 187 ? -9.408 27.598 58.973 1.00 96.56 187 LEU A N 1
ATOM 1402 C CA . LEU A 1 187 ? -8.803 26.992 60.168 1.00 96.56 187 LEU A CA 1
ATOM 1403 C C . LEU A 1 187 ? -7.274 27.030 60.120 1.00 96.56 187 LEU A C 1
ATOM 1405 O O . LEU A 1 187 ? -6.641 27.434 61.093 1.00 96.56 187 LEU A O 1
ATOM 1409 N N . ILE A 1 188 ? -6.683 26.658 58.981 1.00 95.44 188 ILE A N 1
ATOM 1410 C CA . ILE A 1 188 ? -5.231 26.717 58.782 1.00 95.44 188 ILE A CA 1
ATOM 1411 C C . ILE A 1 188 ? -4.731 28.159 58.931 1.00 95.44 188 ILE A C 1
ATOM 1413 O O . ILE A 1 188 ? -3.722 28.381 59.597 1.00 95.44 188 ILE A O 1
ATOM 1417 N N . ALA A 1 189 ? -5.445 29.143 58.379 1.00 95.38 189 ALA A N 1
ATOM 1418 C CA . ALA A 1 189 ? -5.087 30.551 58.535 1.00 95.38 189 ALA A CA 1
ATOM 1419 C C . ALA A 1 189 ? -5.102 30.995 60.010 1.00 95.38 189 ALA A C 1
ATOM 1421 O O . ALA A 1 189 ? -4.169 31.669 60.444 1.00 95.38 189 ALA A O 1
ATOM 1422 N N . PHE A 1 190 ? -6.096 30.572 60.800 1.00 95.75 190 PHE A N 1
ATOM 1423 C CA . PHE A 1 190 ? -6.141 30.848 62.242 1.00 95.75 190 PHE A CA 1
ATOM 1424 C C . PHE A 1 190 ? -5.005 30.177 63.010 1.00 95.75 190 PHE A C 1
ATOM 1426 O O . PHE A 1 190 ? -4.417 30.809 63.883 1.00 95.75 190 PHE A O 1
ATOM 1433 N N . VAL A 1 191 ? -4.669 28.929 62.678 1.00 94.88 191 VAL A N 1
ATOM 1434 C CA . VAL A 1 191 ? -3.540 28.222 63.299 1.00 94.88 191 VAL A CA 1
ATOM 1435 C C . VAL A 1 191 ? -2.234 28.953 62.999 1.00 94.88 191 VAL A C 1
ATOM 1437 O O . VAL A 1 191 ? -1.478 29.241 63.920 1.00 94.88 191 VAL A O 1
ATOM 1440 N N . ILE A 1 192 ? -1.985 29.319 61.738 1.00 94.06 192 ILE A N 1
ATOM 1441 C CA . ILE A 1 192 ? -0.788 30.084 61.365 1.00 94.06 192 ILE A CA 1
ATOM 1442 C C . ILE A 1 192 ? -0.767 31.428 62.099 1.00 94.06 192 ILE A C 1
ATOM 1444 O O . ILE A 1 192 ? 0.266 31.801 62.644 1.00 94.06 192 ILE A O 1
ATOM 1448 N N . HIS A 1 193 ? -1.894 32.139 62.161 1.00 92.31 193 HIS A N 1
ATOM 1449 C CA . HIS A 1 193 ? -1.966 33.421 62.857 1.00 92.31 193 HIS A CA 1
ATOM 1450 C C . HIS A 1 193 ? -1.691 33.285 64.361 1.00 92.31 193 HIS A C 1
ATOM 1452 O O . HIS A 1 193 ? -0.946 34.090 64.904 1.00 92.31 193 HIS A O 1
ATOM 1458 N N . TYR A 1 194 ? -2.212 32.237 65.004 1.00 93.56 194 TYR A N 1
ATOM 1459 C CA . TYR A 1 194 ? -1.971 31.931 66.418 1.00 93.56 194 TYR A CA 1
ATOM 1460 C C . TYR A 1 194 ? -0.515 31.556 66.726 1.00 93.56 194 TYR A C 1
ATOM 1462 O O . TYR A 1 194 ? -0.051 31.777 67.834 1.00 93.56 194 TYR A O 1
ATOM 1470 N N . PHE A 1 195 ? 0.204 30.957 65.774 1.00 87.62 195 PHE A N 1
ATOM 1471 C CA . PHE A 1 195 ? 1.618 30.609 65.950 1.00 87.62 195 PHE A CA 1
ATOM 1472 C C . PHE A 1 195 ? 2.581 31.752 65.593 1.00 87.62 195 PHE A C 1
ATOM 1474 O O . PHE A 1 195 ? 3.743 31.710 65.997 1.00 87.62 195 PHE A O 1
ATOM 1481 N N . VAL A 1 196 ? 2.136 32.725 64.792 1.00 85.00 196 VAL A N 1
ATOM 1482 C CA . VAL A 1 196 ? 2.960 33.844 64.299 1.00 85.00 196 VAL A CA 1
ATOM 1483 C C . VAL A 1 196 ? 2.762 35.131 65.119 1.00 85.00 196 VAL A C 1
ATOM 1485 O O . VAL A 1 196 ? 3.649 35.986 65.095 1.00 85.00 196 VAL A O 1
ATOM 1488 N N . MET A 1 197 ? 1.650 35.274 65.848 1.00 69.31 197 MET A N 1
ATOM 1489 C CA . MET A 1 197 ? 1.459 36.290 66.900 1.00 69.31 197 MET A CA 1
ATOM 1490 C C . MET A 1 197 ? 1.716 35.711 68.286 1.00 69.31 197 MET A C 1
ATOM 1492 O O . MET A 1 197 ? 2.325 36.440 69.099 1.00 69.31 197 MET A O 1
#

InterPro domains:
  IPR003961 Fibronectin type III [PS50853] (1-56)
  IPR003961 Fibronectin type III [cd00063] (17-53)
  IPR003961 Fibronectin type III [cd00063] (88-112)
  IPR013783 Immunoglobulin-like fold [G3DSA:2.60.40.10] (1-60)
  IPR013783 Immunoglobulin-like fold [G3DSA:2.60.40.10] (62-132)
  IPR036116 Fibronectin type III superfamily [SSF49265] (14-115)
  IPR050617 E3 ubiquitin-protein ligases and FN3/SPRY domain-containing proteins [PTHR24099] (8-61)